Protein AF-A0A971V1H3-F1 (afdb_monomer_lite)

Radius of gyration: 16.82 Å; chains: 1; bounding box: 42×32×46 Å

Sequence (198 aa):
MAKRICFISTPSEYPIYKEIEVEFEYFNGFAVSQKQKSIRSMHESVNKMDKSLQILEVSTKSTNPTGVALSAFNLKFYEINTDMEYPLENIFQSSKVFERGGPYRDLLNVHPKDAKRDERLKSSGNLIHFNYKDTIWEREPKTMFYDWIYISSLYRNESLSKKILEFNAFTDIEFNQEKSINCQARSAAIFVSLSKLG

Secondary structure (DSSP, 8-state):
-EEEEEEEE-TTSSSSEEEEEEEE-----SSHHHHHHHHHHHHHHHHHH-TT--EEE-STT-SSHHHHHTSTTTPEEEETTTTEEEEHHHHHHHTEEETTB---GGGGGS-HHHHHH-THHHHS-SEEEEEETTEEE-SSSTTHHHHHHHHHHHHH-HHHHHHHTT-SEEE-TT--TTT-S--HHHHHHHHHHHHHH-

pLDDT: mean 96.13, std 3.12, range [78.12, 98.81]

Foldseek 3Di:
DDWFWKKFQQLPDPVRIDTDIFDFDQFDDPDLVSLVVRVVRRVVRVCVVPVVFPEFEQDCSTPDVLSNCLHQQNQWQADPVVRDTFRNLLLVLCQWDAQQDDNNNVSRPDRSVCSVVPCCSPVRHDTQFGADPNDTHGCPVVAVVVLVSSLNSLVPVVVSLVVLLVGGIYGYSPDDVVPDDYDSSNSSSVNNSVVVND

Structure (mmCIF, N/CA/C/O backbone):
data_AF-A0A971V1H3-F1
#
_entry.id   AF-A0A971V1H3-F1
#
loop_
_atom_site.group_PDB
_atom_site.id
_atom_site.type_symbol
_atom_site.label_atom_id
_atom_site.label_alt_id
_atom_site.label_comp_id
_atom_site.label_asym_id
_atom_site.label_entity_id
_atom_site.label_seq_id
_atom_site.pdbx_PDB_ins_code
_atom_site.Cartn_x
_atom_site.Cartn_y
_atom_site.Cartn_z
_atom_site.occupancy
_atom_site.B_iso_or_equiv
_atom_site.auth_seq_id
_atom_site.auth_comp_id
_atom_site.auth_asym_id
_atom_site.auth_atom_id
_atom_site.pdbx_PDB_model_num
ATOM 1 N N . MET A 1 1 ? 11.839 4.483 22.107 1.00 90.12 1 MET A N 1
ATOM 2 C CA . MET A 1 1 ? 10.600 4.972 21.467 1.00 90.12 1 MET A CA 1
ATOM 3 C C . MET A 1 1 ? 10.829 5.143 19.975 1.00 90.12 1 MET A C 1
ATOM 5 O O . MET A 1 1 ? 11.968 5.359 19.569 1.00 90.12 1 MET A O 1
ATOM 9 N N . ALA A 1 2 ? 9.783 5.012 19.167 1.00 94.69 2 ALA A N 1
ATOM 10 C CA . ALA A 1 2 ? 9.777 5.367 17.750 1.00 94.69 2 ALA A CA 1
ATOM 11 C C . ALA A 1 2 ? 8.550 6.229 17.439 1.00 94.69 2 ALA A C 1
ATOM 13 O O . ALA A 1 2 ? 7.556 6.169 18.159 1.00 94.69 2 ALA A O 1
ATOM 14 N N . LYS A 1 3 ? 8.629 6.995 16.349 1.00 96.44 3 LYS A N 1
ATOM 15 C CA . LYS A 1 3 ? 7.542 7.829 15.832 1.00 96.44 3 LYS A CA 1
ATOM 16 C C . LYS A 1 3 ? 7.092 7.320 14.472 1.00 96.44 3 LYS A C 1
ATOM 18 O O . LYS A 1 3 ? 7.935 7.096 13.596 1.00 96.44 3 LYS A O 1
ATOM 23 N N . ARG A 1 4 ? 5.792 7.106 14.294 1.00 96.44 4 ARG A N 1
ATOM 24 C CA . ARG A 1 4 ? 5.176 6.687 13.024 1.00 96.44 4 ARG A CA 1
ATOM 25 C C . ARG A 1 4 ? 3.856 7.396 12.810 1.00 96.44 4 ARG A C 1
ATOM 27 O O . ARG A 1 4 ? 3.232 7.833 13.767 1.00 96.44 4 ARG A O 1
ATOM 34 N N . ILE A 1 5 ? 3.438 7.474 11.555 1.00 97.88 5 ILE A N 1
ATOM 35 C CA . ILE A 1 5 ? 2.164 8.082 11.190 1.00 97.88 5 ILE A CA 1
ATOM 36 C C . ILE A 1 5 ? 1.049 7.036 11.258 1.00 97.88 5 ILE A C 1
ATOM 38 O O . ILE A 1 5 ? 1.178 5.946 10.697 1.00 97.88 5 ILE A O 1
ATOM 42 N N . CYS A 1 6 ? -0.043 7.379 11.934 1.00 98.38 6 CYS A N 1
ATOM 43 C CA . CYS A 1 6 ? -1.343 6.749 11.738 1.00 98.38 6 CYS A CA 1
ATOM 44 C C . CYS A 1 6 ? -2.180 7.658 10.826 1.00 98.38 6 CYS A C 1
ATOM 46 O O . CYS A 1 6 ? -2.213 8.876 11.007 1.00 98.38 6 CYS A O 1
ATOM 48 N N . PHE A 1 7 ? -2.812 7.067 9.816 1.00 98.44 7 PHE A N 1
ATOM 49 C CA . PHE A 1 7 ? -3.609 7.774 8.819 1.00 98.44 7 PHE A CA 1
ATOM 50 C C . PHE A 1 7 ? -5.089 7.593 9.141 1.00 98.44 7 PHE A C 1
ATOM 52 O O . PHE A 1 7 ? -5.571 6.463 9.189 1.00 98.44 7 PHE A O 1
ATOM 59 N N . ILE A 1 8 ? -5.815 8.686 9.353 1.00 98.50 8 ILE A N 1
ATOM 60 C CA . ILE A 1 8 ? -7.243 8.672 9.693 1.00 98.50 8 ILE A CA 1
ATOM 61 C C . ILE A 1 8 ? -8.050 9.101 8.471 1.00 98.50 8 ILE A C 1
ATOM 63 O O . ILE A 1 8 ? -7.765 10.139 7.879 1.00 98.50 8 ILE A O 1
ATOM 67 N N . SER A 1 9 ? -9.069 8.328 8.098 1.00 98.06 9 SER A N 1
ATOM 68 C CA . SER A 1 9 ? -10.000 8.695 7.024 1.00 98.06 9 SER A CA 1
ATOM 69 C C . SER A 1 9 ? -10.936 9.819 7.482 1.00 98.06 9 SER A C 1
ATOM 71 O O . SER A 1 9 ? -11.634 9.651 8.486 1.00 98.06 9 SER A O 1
ATOM 73 N N . THR A 1 10 ? -11.006 10.927 6.743 1.00 97.12 10 THR A N 1
ATOM 74 C CA . THR A 1 10 ? -11.871 12.082 7.040 1.00 97.12 10 THR A CA 1
ATOM 75 C C . THR A 1 10 ? -12.738 12.453 5.831 1.00 97.12 10 THR A C 1
ATOM 77 O O . THR A 1 10 ? -12.488 13.471 5.192 1.00 97.12 10 THR A O 1
ATOM 80 N N . PRO A 1 11 ? -13.768 11.650 5.489 1.00 94.94 11 PRO A N 1
ATOM 81 C CA . PRO A 1 11 ? -14.581 11.869 4.287 1.00 94.94 11 PRO A CA 1
ATOM 82 C C . PRO A 1 11 ? -15.255 13.245 4.242 1.00 94.94 11 PRO A C 1
ATOM 84 O O . PRO A 1 11 ? -15.418 13.798 3.167 1.00 94.94 11 PRO A O 1
ATOM 87 N N . SER A 1 12 ? -15.609 13.825 5.390 1.00 93.31 12 SER A N 1
ATOM 88 C CA . SER A 1 12 ? -16.316 15.111 5.461 1.00 93.31 12 SER A CA 1
ATOM 89 C C . SER A 1 12 ? -15.395 16.338 5.546 1.00 93.31 12 SER A C 1
ATOM 91 O O . SER A 1 12 ? -15.873 17.430 5.845 1.00 93.31 12 SER A O 1
ATOM 93 N N . GLU A 1 13 ? -14.084 16.180 5.342 1.00 93.19 13 GLU A N 1
ATOM 94 C CA . GLU A 1 13 ? -13.093 17.253 5.495 1.00 93.19 13 GLU A CA 1
ATOM 95 C C . GLU A 1 13 ? -12.125 17.315 4.303 1.00 93.19 13 GLU A C 1
ATOM 97 O O . GLU A 1 13 ? -11.958 16.345 3.567 1.00 93.19 13 GLU A O 1
ATOM 102 N N . TYR A 1 14 ? -11.452 18.458 4.129 1.00 90.25 14 TYR A N 1
ATOM 103 C CA . TYR A 1 14 ? -10.304 18.586 3.231 1.00 90.25 14 TYR A CA 1
ATOM 104 C C . TYR A 1 14 ? -9.040 18.918 4.043 1.00 90.25 14 TYR A C 1
ATOM 106 O O . TYR A 1 14 ? -9.050 19.914 4.771 1.00 90.25 14 TYR A O 1
ATOM 114 N N . PRO A 1 15 ? -7.942 18.151 3.908 1.00 93.75 15 PRO A N 1
ATOM 115 C CA . PRO A 1 15 ? -7.803 16.930 3.108 1.00 93.75 15 PRO A CA 1
ATOM 116 C C . PRO A 1 15 ? -8.695 15.776 3.601 1.00 93.75 15 PRO A C 1
ATOM 118 O O . PRO A 1 15 ? -9.047 15.699 4.776 1.00 93.75 15 PRO A O 1
ATOM 121 N N . ILE A 1 16 ? -9.027 14.851 2.690 1.00 96.56 16 ILE A N 1
ATOM 122 C CA . ILE A 1 16 ? -9.906 13.700 2.974 1.00 96.56 16 ILE A CA 1
ATOM 123 C C . ILE A 1 16 ? -9.242 12.622 3.848 1.00 96.56 16 ILE A C 1
ATOM 125 O O . ILE A 1 16 ? -9.796 11.548 4.055 1.00 96.56 16 ILE A O 1
ATOM 129 N N . TYR A 1 17 ? -8.041 12.867 4.356 1.00 97.62 17 TYR A N 1
ATOM 130 C CA . TYR A 1 17 ? -7.415 12.061 5.394 1.00 97.62 17 TYR A CA 1
ATOM 131 C C . TYR A 1 17 ? -6.542 12.959 6.275 1.00 97.62 17 TYR A C 1
ATOM 133 O O . TYR A 1 17 ? -6.095 14.023 5.844 1.00 97.62 17 TYR A O 1
ATOM 141 N N . LYS A 1 18 ? -6.257 12.509 7.497 1.00 97.19 18 LYS A N 1
ATOM 142 C CA . LYS A 1 18 ? -5.347 13.170 8.441 1.00 97.19 18 LYS A CA 1
ATOM 143 C C . LYS A 1 18 ? -4.166 12.274 8.774 1.00 97.19 18 LYS A C 1
ATOM 145 O O . LYS A 1 18 ? -4.306 11.056 8.855 1.00 97.19 18 LYS A O 1
ATOM 150 N N . GLU A 1 19 ? -3.019 12.893 9.011 1.00 97.19 19 GLU A N 1
ATOM 151 C CA . GLU A 1 19 ? -1.814 12.236 9.509 1.00 97.19 19 GLU A CA 1
ATOM 152 C C . GLU A 1 19 ? -1.635 12.594 10.981 1.00 97.19 19 GLU A C 1
ATOM 154 O O . GLU A 1 19 ? -1.555 13.773 11.327 1.00 97.19 19 GLU A O 1
ATOM 159 N N . ILE A 1 20 ? -1.580 11.587 11.850 1.00 96.75 20 ILE A N 1
ATOM 160 C CA . ILE A 1 20 ? -1.244 11.779 13.262 1.00 96.75 20 ILE A CA 1
ATOM 161 C C . ILE A 1 20 ? 0.091 11.098 13.556 1.00 96.75 20 ILE A C 1
ATOM 163 O O . ILE A 1 20 ? 0.281 9.915 13.268 1.00 96.75 20 ILE A O 1
ATOM 167 N N . GLU A 1 21 ? 1.044 11.845 14.112 1.00 97.19 21 GLU A N 1
ATOM 168 C CA . GLU A 1 21 ? 2.289 11.259 14.600 1.00 97.19 21 GLU A CA 1
ATOM 169 C C . GLU A 1 21 ? 2.031 10.554 15.935 1.00 97.19 21 GLU A C 1
ATOM 171 O O . GLU A 1 21 ? 1.504 11.133 16.883 1.00 97.19 21 GLU A O 1
ATOM 176 N N . VAL A 1 22 ? 2.426 9.288 16.004 1.00 97.38 22 VAL A N 1
ATOM 177 C CA . VAL A 1 22 ? 2.241 8.418 17.159 1.00 97.38 22 VAL A CA 1
ATOM 178 C C . VAL A 1 22 ? 3.608 8.018 17.679 1.00 97.38 22 VAL A C 1
ATOM 180 O O . VAL A 1 22 ? 4.400 7.395 16.964 1.00 97.38 22 VAL A O 1
ATOM 183 N N . GLU A 1 23 ? 3.872 8.343 18.940 1.00 97.81 23 GLU A N 1
ATOM 184 C CA . GLU A 1 23 ? 5.030 7.838 19.664 1.00 97.81 23 GLU A CA 1
ATOM 185 C C . GLU A 1 23 ? 4.671 6.544 20.411 1.00 97.81 23 GLU A C 1
ATOM 187 O O . GLU A 1 23 ? 3.642 6.449 21.086 1.00 97.81 23 GLU A O 1
ATOM 192 N N . PHE A 1 24 ? 5.507 5.518 20.274 1.00 97.94 24 PHE A N 1
ATOM 193 C CA . PHE A 1 24 ? 5.266 4.204 20.870 1.00 97.94 24 PHE A CA 1
ATOM 194 C C . PHE A 1 24 ? 6.571 3.451 21.147 1.00 97.94 24 PHE A C 1
ATOM 196 O O . PHE A 1 24 ? 7.653 3.799 20.653 1.00 97.94 24 PHE A O 1
ATOM 203 N N . GLU A 1 25 ? 6.484 2.398 21.957 1.00 97.94 25 GLU A N 1
ATOM 204 C CA . GLU A 1 25 ? 7.605 1.490 22.182 1.00 97.94 25 GLU A CA 1
ATOM 205 C C . GLU A 1 25 ? 7.789 0.581 20.962 1.00 97.9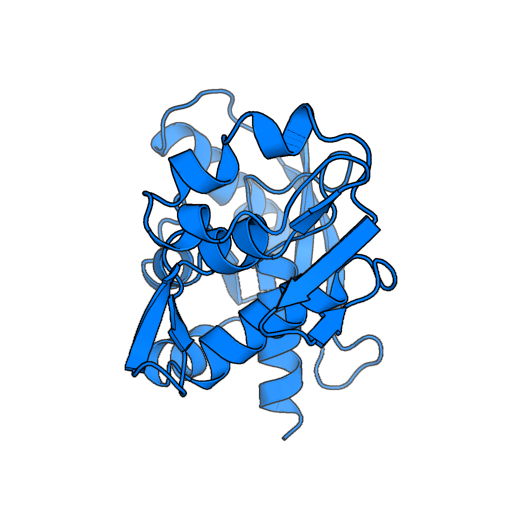4 25 GLU A C 1
ATOM 207 O O . GLU A 1 25 ? 6.889 -0.175 20.593 1.00 97.94 25 GLU A O 1
ATOM 212 N N . TYR A 1 26 ? 8.966 0.651 20.341 1.00 96.19 26 TYR A N 1
ATOM 213 C CA . TYR A 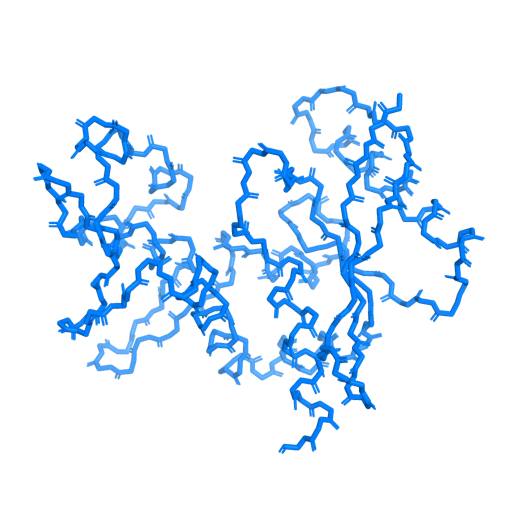1 26 ? 9.317 -0.169 19.188 1.00 96.19 26 TYR A CA 1
ATOM 214 C C . TYR A 1 26 ? 10.233 -1.315 19.614 1.00 96.19 26 TYR A C 1
ATOM 216 O O . TYR A 1 26 ? 11.300 -1.089 20.187 1.00 96.19 26 TYR A O 1
ATOM 224 N N . PHE A 1 27 ? 9.836 -2.540 19.283 1.00 96.06 27 PHE A N 1
ATOM 225 C CA . PHE A 1 27 ? 10.567 -3.753 19.623 1.00 96.06 27 PHE A CA 1
ATOM 226 C C . PHE A 1 27 ? 11.446 -4.177 18.446 1.00 96.06 27 PHE A C 1
ATOM 228 O O . PHE A 1 27 ? 10.962 -4.527 17.366 1.00 96.06 27 PHE A O 1
ATOM 235 N N . ASN A 1 28 ? 12.761 -4.150 18.658 1.00 91.62 28 ASN A N 1
ATOM 236 C CA . ASN A 1 28 ? 13.730 -4.518 17.632 1.00 91.62 28 ASN A CA 1
ATOM 237 C C . ASN A 1 28 ? 13.708 -6.026 17.342 1.00 91.62 28 ASN A C 1
ATOM 239 O O . ASN A 1 28 ? 13.580 -6.857 18.239 1.00 91.62 28 ASN A O 1
ATOM 243 N N . GLY A 1 29 ? 13.889 -6.380 16.070 1.00 91.19 29 GLY A N 1
ATOM 244 C CA . GLY A 1 29 ? 13.994 -7.765 15.620 1.00 91.19 29 GLY A CA 1
ATOM 245 C C . GLY A 1 29 ? 13.306 -8.009 14.279 1.00 91.19 29 GLY A C 1
ATOM 246 O O . GLY A 1 29 ? 12.370 -7.309 13.894 1.00 91.19 29 GLY A O 1
ATOM 247 N N . PHE A 1 30 ? 13.783 -9.024 13.559 1.00 89.88 30 PHE A N 1
ATOM 248 C CA . PHE A 1 30 ? 13.242 -9.407 12.249 1.00 89.88 30 PHE A CA 1
ATOM 249 C C . PHE A 1 30 ? 12.043 -10.359 12.339 1.00 89.88 30 PHE A C 1
ATOM 251 O O . PHE A 1 30 ? 11.314 -10.528 11.361 1.00 89.88 30 PHE A O 1
ATOM 258 N N . ALA A 1 31 ? 11.833 -10.989 13.497 1.00 95.19 31 ALA A N 1
ATOM 259 C CA . ALA A 1 31 ? 10.738 -11.926 13.699 1.00 95.19 31 ALA A CA 1
ATOM 260 C C . ALA A 1 31 ? 9.376 -11.224 13.590 1.00 95.19 31 ALA A C 1
ATOM 262 O O . ALA A 1 31 ? 9.183 -10.127 14.118 1.00 95.19 31 ALA A O 1
ATOM 263 N N . VAL A 1 32 ? 8.404 -11.894 12.962 1.00 95.25 32 VAL A N 1
ATOM 264 C CA . VAL A 1 32 ? 7.029 -11.379 12.822 1.00 95.25 32 VAL A CA 1
ATOM 265 C C . VAL A 1 32 ? 6.423 -11.052 14.187 1.00 95.25 32 VAL A C 1
ATOM 267 O O . VAL A 1 32 ? 5.818 -9.998 14.342 1.00 95.25 32 VAL A O 1
ATOM 270 N N . SER A 1 33 ? 6.674 -11.887 15.197 1.00 96.56 33 SER A N 1
ATOM 271 C CA . SER A 1 33 ? 6.208 -11.666 16.568 1.00 96.56 33 SER A CA 1
ATOM 272 C C . SER A 1 33 ? 6.746 -10.372 17.195 1.00 96.56 33 SER A C 1
ATOM 274 O O . SER A 1 33 ? 6.024 -9.714 17.938 1.00 96.56 33 SER A O 1
ATOM 276 N N . GLN A 1 34 ? 7.978 -9.956 16.877 1.00 96.56 34 GLN A N 1
ATOM 277 C CA . GLN A 1 34 ? 8.539 -8.682 17.356 1.00 96.56 34 GLN A CA 1
ATOM 278 C C . GLN A 1 34 ? 7.878 -7.485 16.665 1.00 96.56 34 GLN A C 1
ATOM 280 O O . GLN A 1 34 ? 7.527 -6.495 17.311 1.00 96.56 34 GLN A O 1
ATOM 285 N N . LYS A 1 35 ? 7.611 -7.601 15.359 1.00 97.12 35 LYS A N 1
ATOM 286 C CA . LYS A 1 35 ? 6.844 -6.590 14.619 1.00 97.12 35 LYS A CA 1
ATOM 287 C C . LYS A 1 35 ? 5.416 -6.472 15.146 1.00 97.12 35 LYS A C 1
ATOM 289 O O . LYS A 1 35 ? 4.951 -5.364 15.367 1.00 97.12 35 LYS A O 1
ATOM 294 N N . GLN A 1 36 ? 4.768 -7.590 15.461 1.00 98.25 36 GLN A N 1
ATOM 295 C CA . GLN A 1 36 ? 3.431 -7.615 16.060 1.00 98.25 36 GLN A CA 1
ATOM 296 C C . GLN A 1 36 ? 3.379 -6.988 17.459 1.00 98.25 36 GLN A C 1
ATOM 298 O O . GLN A 1 36 ? 2.401 -6.316 17.777 1.00 98.25 36 GLN A O 1
ATOM 303 N N . LYS A 1 37 ? 4.431 -7.130 18.282 1.00 98.12 37 LYS A N 1
ATOM 304 C CA . LYS A 1 37 ? 4.543 -6.376 19.546 1.00 98.12 37 LYS A CA 1
ATOM 305 C C . LYS A 1 37 ? 4.597 -4.867 19.302 1.00 98.12 37 LYS A C 1
ATOM 307 O O . LYS A 1 37 ? 3.916 -4.115 19.989 1.00 98.12 37 LYS A O 1
ATOM 312 N N . SER A 1 38 ? 5.357 -4.441 18.294 1.00 98.31 38 SER A N 1
ATOM 313 C CA . SER A 1 38 ? 5.461 -3.026 17.912 1.00 98.31 38 SER A CA 1
ATOM 314 C C . SER A 1 38 ? 4.135 -2.477 17.375 1.00 98.31 38 SER A C 1
ATOM 316 O O . SER A 1 38 ? 3.739 -1.384 17.761 1.00 98.31 38 SER A O 1
ATOM 318 N N . ILE A 1 39 ? 3.417 -3.255 16.557 1.00 98.50 39 ILE A N 1
ATOM 319 C CA . ILE A 1 39 ? 2.065 -2.917 16.078 1.00 98.50 39 ILE A CA 1
ATOM 320 C C . ILE A 1 39 ? 1.115 -2.725 17.261 1.00 98.50 39 ILE A C 1
ATOM 322 O O . ILE A 1 39 ? 0.449 -1.700 17.346 1.00 98.50 39 ILE A O 1
ATOM 326 N N . ARG A 1 40 ? 1.090 -3.678 18.203 1.00 98.56 40 ARG A N 1
ATOM 327 C CA . ARG A 1 40 ? 0.234 -3.590 19.394 1.00 98.56 40 ARG A CA 1
ATOM 328 C C . ARG A 1 40 ? 0.530 -2.330 20.208 1.00 98.56 40 ARG A C 1
ATOM 330 O O . ARG A 1 40 ? -0.392 -1.592 20.522 1.00 98.56 40 ARG A O 1
ATOM 337 N N . SER A 1 41 ? 1.804 -2.072 20.489 1.00 98.50 41 SER A N 1
ATOM 338 C CA . SER A 1 41 ? 2.258 -0.870 21.196 1.00 98.50 41 SER A CA 1
ATOM 339 C C . SER A 1 41 ? 1.820 0.419 20.484 1.00 98.50 41 SER A C 1
ATOM 341 O O . SER A 1 41 ? 1.287 1.329 21.117 1.00 98.50 41 SER A O 1
ATOM 343 N N . MET A 1 42 ? 1.944 0.476 19.152 1.00 98.38 42 MET A N 1
ATOM 344 C CA . MET A 1 42 ? 1.468 1.612 18.357 1.00 98.38 42 MET A CA 1
ATOM 345 C C . MET A 1 42 ? -0.056 1.775 18.431 1.00 98.38 42 MET A C 1
ATOM 347 O O . MET A 1 42 ? -0.541 2.884 18.648 1.00 98.38 42 MET A O 1
ATOM 351 N N . HIS A 1 43 ? -0.821 0.690 18.284 1.00 98.50 43 HIS A N 1
ATOM 352 C CA . HIS A 1 43 ? -2.288 0.714 18.358 1.00 98.50 43 HIS A CA 1
ATOM 353 C C . HIS A 1 43 ? -2.785 1.124 19.745 1.00 98.50 43 HIS A C 1
ATOM 355 O O . HIS A 1 43 ? -3.744 1.881 19.852 1.00 98.50 43 HIS A O 1
ATOM 361 N N . GLU A 1 44 ? -2.114 0.691 20.813 1.00 98.44 44 GLU A N 1
ATOM 362 C CA . GLU A 1 44 ? -2.392 1.145 22.178 1.00 98.44 44 GLU A CA 1
ATOM 363 C C . GLU A 1 44 ? -2.138 2.650 22.343 1.00 98.44 44 GLU A C 1
ATOM 365 O O . GLU A 1 44 ? -2.949 3.330 22.971 1.00 98.44 44 GLU A O 1
ATOM 370 N N . SER A 1 45 ? -1.059 3.193 21.766 1.00 98.25 45 SER A N 1
ATOM 371 C CA . SER A 1 45 ? -0.808 4.642 21.760 1.00 98.25 45 SER A CA 1
ATOM 372 C C . SER A 1 45 ? -1.887 5.417 20.997 1.00 98.25 45 SER A C 1
ATOM 374 O O . SER A 1 45 ? -2.374 6.421 21.512 1.00 98.25 45 SER A O 1
ATOM 376 N N . VAL A 1 46 ? -2.317 4.943 19.821 1.00 98.06 46 VAL A N 1
ATOM 377 C CA . VAL A 1 46 ? -3.417 5.572 19.060 1.00 98.06 46 VAL A CA 1
ATOM 378 C C . VAL A 1 46 ? -4.721 5.539 19.859 1.00 98.06 46 VAL A C 1
ATOM 380 O O . VAL A 1 46 ? -5.361 6.571 20.026 1.00 98.06 46 VAL A O 1
ATOM 383 N N . ASN A 1 47 ? -5.078 4.391 20.440 1.00 97.56 47 ASN A N 1
ATOM 384 C CA . ASN A 1 47 ? -6.294 4.249 21.248 1.00 97.56 47 ASN A CA 1
ATOM 385 C C . ASN A 1 47 ? -6.289 5.123 22.512 1.00 97.56 47 ASN A C 1
ATOM 387 O O . ASN A 1 47 ? -7.350 5.484 23.018 1.00 97.56 47 ASN A O 1
ATOM 391 N N . LYS A 1 48 ? -5.114 5.464 23.059 1.00 97.50 48 LYS A N 1
ATOM 392 C CA . LYS A 1 48 ? -5.003 6.430 24.166 1.00 97.50 48 LYS A CA 1
ATOM 393 C C . LYS A 1 48 ? -5.310 7.860 23.717 1.00 97.50 48 LYS A C 1
ATOM 395 O O . LYS A 1 48 ? -5.813 8.626 24.533 1.00 97.50 48 LYS A O 1
ATOM 400 N N . MET A 1 49 ? -5.004 8.207 22.465 1.00 95.88 49 MET A N 1
ATOM 401 C CA . MET A 1 49 ? -5.318 9.515 21.880 1.00 95.88 49 MET A CA 1
ATOM 402 C C . MET A 1 49 ? -6.803 9.620 21.527 1.00 95.88 49 MET A C 1
ATOM 404 O O . MET A 1 49 ? -7.440 10.614 21.862 1.00 95.88 49 MET A O 1
ATOM 408 N N . ASP A 1 50 ? -7.358 8.583 20.896 1.00 96.31 50 ASP A N 1
ATOM 409 C CA . ASP A 1 50 ? -8.769 8.516 20.526 1.00 96.31 50 ASP A CA 1
ATOM 410 C C . ASP A 1 50 ? -9.261 7.060 20.509 1.00 96.31 50 ASP A C 1
ATOM 412 O O . ASP A 1 50 ? -8.873 6.253 19.665 1.00 96.31 50 ASP A O 1
ATOM 416 N N . LYS A 1 51 ? -10.149 6.728 21.453 1.00 96.19 51 LYS A N 1
ATOM 417 C CA . LYS A 1 51 ? -10.730 5.383 21.609 1.00 96.19 51 LYS A CA 1
ATOM 418 C C . LYS A 1 51 ? -11.813 5.059 20.579 1.00 96.19 51 LYS A C 1
ATOM 420 O O . LYS A 1 51 ? -12.253 3.914 20.518 1.00 96.19 51 LYS A O 1
ATOM 425 N N . SER A 1 52 ? -12.295 6.050 19.830 1.00 96.31 52 SER A N 1
ATOM 426 C CA . SER A 1 52 ? -13.320 5.846 18.803 1.00 96.31 52 SER A CA 1
ATOM 427 C C . SER A 1 52 ? -12.744 5.255 17.513 1.00 96.31 52 SER A C 1
ATOM 429 O O . SER A 1 52 ? -13.486 4.690 16.704 1.00 96.31 52 SER A O 1
ATOM 431 N N . LEU A 1 53 ? -11.422 5.337 17.333 1.00 97.94 53 LEU A N 1
ATOM 432 C CA . LEU A 1 53 ? -10.742 4.861 16.137 1.00 97.94 53 LEU A CA 1
ATOM 433 C C . LEU A 1 53 ? -10.769 3.332 16.041 1.00 97.94 53 LEU A C 1
ATOM 435 O O . LEU A 1 53 ? -10.338 2.610 16.937 1.00 97.94 53 LEU A O 1
ATOM 439 N N . GLN A 1 54 ? -11.241 2.840 14.900 1.00 98.38 54 GLN A N 1
ATOM 440 C CA . GLN A 1 54 ? -11.143 1.447 14.489 1.00 98.38 54 GLN A CA 1
ATOM 441 C C . GLN A 1 54 ? -9.877 1.300 13.648 1.00 98.38 54 GLN A C 1
ATOM 443 O O . GLN A 1 54 ? -9.854 1.639 12.460 1.00 98.38 54 GLN A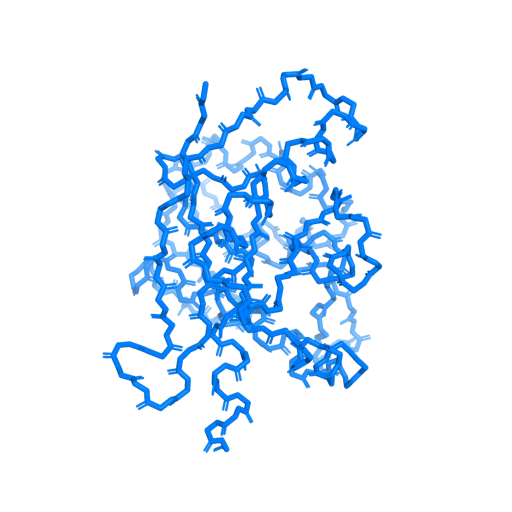 O 1
ATOM 448 N N . ILE A 1 55 ? -8.804 0.854 14.303 1.00 98.62 55 ILE A N 1
ATOM 449 C CA . ILE A 1 55 ? -7.453 0.839 13.739 1.00 98.62 55 ILE A CA 1
ATOM 450 C C . ILE A 1 55 ? -7.193 -0.473 13.000 1.00 98.62 55 ILE A C 1
ATOM 452 O O . ILE A 1 55 ? -7.422 -1.561 13.533 1.00 98.62 55 ILE A O 1
ATOM 456 N N . LEU A 1 56 ? -6.624 -0.373 11.802 1.00 98.81 56 LEU A N 1
ATOM 457 C CA . LEU A 1 56 ? -6.135 -1.506 11.032 1.00 98.81 56 LEU A CA 1
ATOM 458 C C . LEU A 1 56 ? -4.658 -1.337 10.683 1.00 98.81 56 LEU A C 1
ATOM 460 O O . LEU A 1 56 ? -4.261 -0.403 9.990 1.00 98.81 56 LEU A O 1
ATOM 464 N N . GLU A 1 57 ? -3.843 -2.304 11.101 1.00 98.75 57 GLU A N 1
ATOM 465 C CA . GLU A 1 57 ? -2.494 -2.451 10.561 1.00 98.75 57 GLU A CA 1
ATOM 466 C C . GLU A 1 57 ? -2.588 -3.042 9.158 1.00 98.75 57 GLU A C 1
ATOM 468 O O . GLU A 1 57 ? -2.975 -4.202 8.989 1.00 98.75 57 GLU A O 1
ATOM 473 N N . VAL A 1 58 ? -2.202 -2.256 8.163 1.00 98.56 58 VAL A N 1
ATOM 474 C CA . VAL A 1 58 ? -2.081 -2.672 6.774 1.00 98.56 58 VAL A CA 1
ATOM 475 C C . VAL A 1 58 ? -0.621 -3.053 6.578 1.00 98.56 58 VAL A C 1
ATOM 477 O O . VAL A 1 58 ? 0.222 -2.195 6.343 1.00 98.56 58 VAL A O 1
ATOM 480 N N . SER A 1 59 ? -0.295 -4.339 6.696 1.00 97.75 59 SER A N 1
ATOM 481 C CA . SER A 1 59 ? 1.025 -4.895 6.364 1.00 97.75 59 SER A CA 1
ATOM 482 C C . SER A 1 59 ? 0.999 -6.421 6.419 1.00 97.75 59 SER A C 1
ATOM 484 O O . SER A 1 59 ? 0.132 -7.036 7.040 1.00 97.75 59 SER A O 1
ATOM 486 N N . THR A 1 60 ? 2.027 -7.063 5.853 1.00 97.06 60 THR A N 1
ATOM 487 C CA . THR A 1 60 ? 2.230 -8.522 5.991 1.00 97.06 60 THR A CA 1
ATOM 488 C C . THR A 1 60 ? 2.478 -8.979 7.438 1.00 97.06 60 THR A C 1
ATOM 490 O O . THR A 1 60 ? 2.647 -10.174 7.677 1.00 97.06 60 THR A O 1
ATOM 493 N N . LYS A 1 61 ? 2.581 -8.048 8.398 1.00 97.81 61 LYS A N 1
ATOM 494 C CA . LYS A 1 61 ? 2.819 -8.314 9.826 1.00 97.81 61 LYS A CA 1
ATOM 495 C C . LYS A 1 61 ? 1.569 -8.136 10.678 1.00 97.81 61 LYS A C 1
ATOM 497 O O . LYS A 1 61 ? 1.620 -8.452 11.865 1.00 97.81 61 LYS A O 1
ATOM 502 N N . SER A 1 62 ? 0.469 -7.680 10.084 1.00 98.25 62 SER A N 1
ATOM 503 C CA . SER A 1 62 ? -0.812 -7.534 10.765 1.00 98.25 62 SER A CA 1
ATOM 504 C C . SER A 1 62 ? -1.268 -8.850 11.400 1.00 98.25 62 SER A C 1
ATOM 506 O O . SER A 1 62 ? -1.038 -9.935 10.865 1.00 98.25 62 SER A O 1
ATOM 508 N N . THR A 1 63 ? -1.920 -8.757 12.557 1.00 97.88 63 THR A N 1
ATOM 509 C CA . THR A 1 63 ? -2.651 -9.879 13.164 1.00 97.88 63 THR A CA 1
ATOM 510 C C . THR A 1 63 ? -4.065 -10.010 12.599 1.00 97.88 63 THR A C 1
ATOM 512 O O . THR A 1 63 ? -4.701 -11.040 12.798 1.00 97.88 63 THR A O 1
ATOM 515 N N . ASN A 1 64 ? -4.558 -8.988 11.889 1.00 98.38 64 ASN A N 1
ATOM 516 C CA . ASN A 1 64 ? -5.847 -9.017 11.213 1.00 98.38 64 ASN A CA 1
ATOM 517 C C . ASN A 1 64 ? -5.663 -9.527 9.766 1.00 98.38 64 ASN A C 1
ATOM 519 O O . ASN A 1 64 ? -4.917 -8.904 9.002 1.00 98.38 64 ASN A O 1
ATOM 523 N N . PRO A 1 65 ? -6.349 -10.611 9.346 1.00 98.25 65 PRO A N 1
ATOM 524 C CA . PRO A 1 65 ? -6.258 -11.133 7.980 1.00 98.25 65 PRO A CA 1
ATOM 525 C C . PRO A 1 65 ? -6.585 -10.102 6.893 1.00 98.25 65 PRO A C 1
ATOM 527 O O . PRO A 1 65 ? -5.948 -10.112 5.841 1.00 98.25 65 PRO A O 1
ATOM 530 N N . THR A 1 66 ? -7.519 -9.180 7.152 1.00 98.44 66 THR A N 1
ATOM 531 C CA . THR A 1 66 ? -7.832 -8.061 6.249 1.00 98.44 66 THR A CA 1
ATOM 532 C C . THR A 1 66 ? -6.598 -7.183 6.049 1.00 98.44 66 THR A C 1
ATOM 534 O O . THR A 1 66 ? -6.214 -6.905 4.919 1.00 98.44 66 THR A O 1
ATOM 537 N N . GLY A 1 67 ? -5.899 -6.829 7.128 1.00 98.50 67 GLY A N 1
ATOM 538 C CA . GLY A 1 67 ? -4.670 -6.035 7.072 1.00 98.50 67 GLY A CA 1
ATOM 539 C C . GLY A 1 67 ? -3.528 -6.717 6.310 1.00 98.50 67 GLY A C 1
ATOM 540 O O . GLY A 1 67 ? -2.788 -6.063 5.575 1.00 98.50 67 GLY A O 1
ATOM 541 N N . VAL A 1 68 ? -3.418 -8.045 6.429 1.00 98.50 68 VAL A N 1
ATOM 542 C CA . VAL A 1 68 ? -2.463 -8.851 5.651 1.00 98.50 68 VAL A CA 1
ATOM 543 C C . VAL A 1 68 ? -2.823 -8.845 4.166 1.00 98.50 68 VAL A C 1
ATOM 545 O O . VAL A 1 68 ? -1.945 -8.621 3.328 1.00 98.50 68 VAL A O 1
ATOM 548 N N . ALA A 1 69 ? -4.093 -9.072 3.827 1.00 98.31 69 ALA A N 1
ATOM 549 C CA . ALA A 1 69 ? -4.573 -9.112 2.446 1.00 98.31 69 ALA A CA 1
ATOM 550 C C . ALA A 1 69 ? -4.438 -7.759 1.731 1.00 98.31 69 ALA A C 1
ATOM 552 O O . ALA A 1 69 ? -4.125 -7.723 0.546 1.00 98.31 69 ALA A O 1
ATOM 553 N N . LEU A 1 70 ? -4.599 -6.656 2.465 1.00 98.31 70 LEU A N 1
ATOM 554 C CA . LEU A 1 70 ? -4.450 -5.292 1.953 1.00 98.31 70 LEU A CA 1
ATOM 555 C C . LEU A 1 70 ? -2.988 -4.865 1.738 1.00 98.31 70 LEU A C 1
ATOM 557 O O . LEU A 1 70 ? -2.731 -3.826 1.140 1.00 98.31 70 LEU A O 1
ATOM 561 N N . SER A 1 71 ? -2.005 -5.635 2.213 1.00 97.88 71 SER A N 1
ATOM 562 C CA . SER A 1 71 ? -0.601 -5.268 2.013 1.00 97.88 71 SER A CA 1
ATOM 563 C C . SER A 1 71 ? -0.194 -5.288 0.540 1.00 97.88 71 SER A C 1
ATOM 565 O O . SER A 1 71 ? -0.660 -6.137 -0.216 1.00 97.88 71 SER A O 1
ATOM 567 N N . ALA A 1 72 ? 0.743 -4.424 0.135 1.00 96.19 72 ALA A N 1
ATOM 568 C CA . ALA A 1 72 ? 1.187 -4.321 -1.266 1.00 96.19 72 ALA A CA 1
ATOM 569 C C . ALA A 1 72 ? 1.724 -5.643 -1.858 1.00 96.19 72 ALA A C 1
ATOM 571 O O . ALA A 1 72 ? 1.733 -5.842 -3.071 1.00 96.19 72 ALA A O 1
ATOM 572 N N . PHE A 1 73 ? 2.163 -6.558 -0.991 1.00 96.38 73 PHE A N 1
ATOM 573 C CA . PHE A 1 73 ? 2.656 -7.885 -1.354 1.00 96.38 73 PHE A CA 1
ATOM 574 C C . PHE A 1 73 ? 1.532 -8.875 -1.690 1.00 96.38 73 PHE A C 1
ATOM 576 O O . PHE A 1 73 ? 1.781 -9.843 -2.405 1.00 96.38 73 PHE A O 1
ATOM 583 N N . ASN A 1 74 ? 0.325 -8.648 -1.165 1.00 97.44 74 ASN A N 1
ATOM 584 C CA . ASN A 1 74 ? -0.807 -9.568 -1.265 1.00 97.44 74 ASN A CA 1
ATOM 585 C C . ASN A 1 74 ? -1.963 -8.995 -2.090 1.00 97.44 74 ASN A C 1
ATOM 587 O O . ASN A 1 74 ? -2.601 -9.752 -2.821 1.00 97.44 74 ASN A O 1
ATOM 591 N N . LEU A 1 75 ? -2.215 -7.686 -2.003 1.00 97.81 75 LEU A N 1
ATOM 592 C CA . LEU A 1 75 ? -3.269 -7.019 -2.754 1.00 97.81 75 LEU A CA 1
ATOM 593 C C . LEU A 1 75 ? -2.996 -7.156 -4.255 1.00 97.81 75 LEU A C 1
ATOM 595 O O . LEU A 1 75 ? -1.910 -6.818 -4.734 1.00 97.81 75 LEU A O 1
ATOM 599 N N . LYS A 1 76 ? -3.982 -7.683 -4.981 1.00 96.50 76 LYS A N 1
ATOM 600 C CA . LYS A 1 76 ? -3.893 -7.948 -6.415 1.00 96.50 76 LYS A CA 1
ATOM 601 C C . LYS A 1 76 ? -4.456 -6.784 -7.214 1.00 96.50 76 LYS A C 1
ATOM 603 O O . LYS A 1 76 ? -5.571 -6.335 -6.968 1.00 96.50 76 LYS A O 1
ATOM 608 N N . PHE A 1 77 ? -3.680 -6.341 -8.189 1.00 95.25 77 PHE A N 1
ATOM 609 C CA . PHE A 1 77 ? -4.118 -5.466 -9.257 1.00 95.25 77 PHE A CA 1
ATOM 610 C C . PHE A 1 77 ? -4.549 -6.345 -10.434 1.00 95.25 77 PHE A C 1
ATOM 612 O O . PHE A 1 77 ? -3.738 -7.115 -10.957 1.00 95.25 77 PHE A O 1
ATOM 619 N N . TYR A 1 78 ? -5.811 -6.230 -10.846 1.00 92.81 78 TYR A N 1
ATOM 620 C CA . TYR A 1 78 ? -6.316 -6.943 -12.014 1.00 92.81 78 TYR A CA 1
ATOM 621 C C . TYR A 1 78 ? -6.093 -6.123 -13.283 1.00 92.81 78 TYR A C 1
ATOM 623 O O . TYR A 1 78 ? -6.563 -4.987 -13.420 1.00 92.81 78 TYR A O 1
ATOM 631 N N . GLU A 1 79 ? -5.445 -6.759 -14.246 1.00 88.50 79 GLU A N 1
ATOM 632 C CA . GLU A 1 79 ? -5.171 -6.267 -15.580 1.00 88.50 79 GLU A CA 1
ATOM 633 C C . GLU A 1 79 ? -6.286 -6.668 -16.557 1.00 88.50 79 GLU A C 1
ATOM 635 O O . GLU A 1 79 ? -6.393 -7.827 -16.948 1.00 88.50 79 GLU A O 1
ATOM 640 N N . ILE A 1 80 ? -7.110 -5.702 -16.978 1.00 84.00 80 ILE A N 1
ATOM 641 C CA . ILE A 1 80 ? -8.291 -5.969 -17.813 1.00 84.00 80 ILE A CA 1
ATOM 642 C C . ILE A 1 80 ? -7.979 -6.448 -19.227 1.00 84.00 80 ILE A C 1
ATOM 644 O O . ILE A 1 80 ? -8.734 -7.247 -19.768 1.00 84.00 80 ILE A O 1
ATOM 648 N N . ASN A 1 81 ? -6.872 -6.002 -19.819 1.00 83.81 81 ASN A N 1
ATOM 649 C CA . ASN A 1 81 ? -6.577 -6.331 -21.214 1.00 83.81 81 ASN A CA 1
ATOM 650 C C . ASN A 1 81 ? -6.018 -7.746 -21.371 1.00 83.81 81 ASN A C 1
ATOM 652 O O . ASN A 1 81 ? -6.104 -8.317 -22.453 1.00 83.81 81 ASN A O 1
ATOM 656 N N . THR A 1 82 ? -5.415 -8.292 -20.314 1.00 85.62 82 THR A N 1
ATOM 657 C CA . THR A 1 82 ? -4.787 -9.617 -20.346 1.00 85.62 82 THR A CA 1
ATOM 658 C C . THR A 1 82 ? -5.476 -10.628 -19.439 1.00 85.62 82 THR A C 1
ATOM 660 O O . THR A 1 82 ? -5.032 -11.767 -19.418 1.00 85.62 82 THR A O 1
ATOM 663 N N . ASP A 1 83 ? -6.500 -10.224 -18.678 1.00 89.19 83 ASP A N 1
ATOM 664 C CA . ASP A 1 83 ? -7.181 -11.062 -17.677 1.00 89.19 83 ASP A CA 1
ATOM 665 C C . ASP A 1 83 ? -6.199 -11.681 -16.661 1.00 89.19 83 ASP A C 1
ATOM 667 O O . ASP A 1 83 ? -6.254 -12.860 -16.322 1.00 89.19 83 ASP A O 1
ATOM 671 N N . MET A 1 84 ? -5.226 -10.877 -16.213 1.00 91.81 84 MET A N 1
ATOM 672 C CA . MET A 1 84 ? -4.163 -11.317 -15.301 1.00 91.81 84 MET A CA 1
ATOM 673 C C . MET A 1 84 ? -4.204 -10.545 -13.990 1.00 91.81 84 MET A C 1
ATOM 675 O O . MET A 1 84 ? -4.563 -9.371 -13.949 1.00 91.81 84 MET A O 1
ATOM 679 N N . GLU A 1 85 ? -3.739 -11.176 -12.916 1.00 94.62 85 GLU A N 1
ATOM 680 C CA . GLU A 1 85 ? -3.577 -10.526 -11.621 1.00 94.62 85 GLU A CA 1
ATOM 681 C C . GLU A 1 85 ? -2.116 -10.473 -11.197 1.00 94.62 85 GLU A C 1
ATOM 683 O O . GLU A 1 85 ? -1.422 -11.490 -11.120 1.00 94.62 85 GLU A O 1
ATOM 688 N N . TYR A 1 86 ? -1.675 -9.281 -10.813 1.00 96.31 86 TYR A N 1
ATOM 689 C CA . TYR A 1 86 ? -0.328 -9.057 -10.309 1.00 96.31 86 TYR A CA 1
ATOM 690 C C . TYR A 1 86 ? -0.384 -8.489 -8.894 1.00 96.31 86 TYR A C 1
ATOM 692 O O . TYR A 1 86 ? -1.263 -7.686 -8.586 1.00 96.31 86 TYR A O 1
ATOM 700 N N . PRO A 1 87 ? 0.542 -8.867 -7.999 1.00 97.25 87 PRO A N 1
ATOM 701 C CA . PRO A 1 87 ? 0.716 -8.150 -6.743 1.00 97.25 87 PRO A CA 1
ATOM 702 C C . PRO A 1 87 ? 0.956 -6.660 -7.005 1.00 97.25 87 PRO A C 1
ATOM 704 O O . PRO A 1 87 ? 1.708 -6.298 -7.915 1.00 97.25 87 PRO A O 1
ATOM 707 N N . LEU A 1 88 ? 0.358 -5.795 -6.190 1.00 97.50 88 LEU A N 1
ATOM 708 C CA . LEU A 1 88 ? 0.500 -4.347 -6.324 1.00 97.50 88 LEU A CA 1
ATOM 709 C C . LEU A 1 88 ? 1.967 -3.904 -6.313 1.00 97.50 88 LEU A C 1
ATOM 711 O O . LEU A 1 88 ? 2.364 -3.053 -7.106 1.00 97.50 88 LEU A O 1
ATOM 715 N N . GLU A 1 89 ? 2.786 -4.502 -5.445 1.00 97.94 89 GLU A N 1
ATOM 716 C CA . GLU A 1 89 ? 4.230 -4.253 -5.391 1.00 97.94 89 GLU A CA 1
ATOM 717 C C . GLU A 1 89 ? 4.891 -4.496 -6.758 1.00 97.94 89 GLU A C 1
ATOM 719 O O . GLU A 1 89 ? 5.690 -3.679 -7.205 1.00 97.94 89 GLU A O 1
ATOM 724 N N . ASN A 1 90 ? 4.523 -5.562 -7.471 1.00 98.12 90 ASN A N 1
ATOM 725 C CA . ASN A 1 90 ? 5.090 -5.873 -8.783 1.00 98.12 90 ASN A CA 1
ATOM 726 C C . ASN A 1 90 ? 4.693 -4.833 -9.833 1.00 98.12 90 ASN A C 1
ATOM 728 O O . ASN A 1 90 ? 5.543 -4.392 -10.608 1.00 98.12 90 ASN A O 1
ATOM 732 N N . ILE A 1 91 ? 3.428 -4.399 -9.845 1.00 97.50 91 ILE A N 1
ATOM 733 C CA . ILE A 1 91 ? 2.972 -3.307 -10.720 1.00 97.50 91 ILE A CA 1
ATOM 734 C C . ILE A 1 91 ? 3.769 -2.039 -10.423 1.00 97.50 91 ILE A C 1
ATOM 736 O O . ILE A 1 91 ? 4.292 -1.403 -11.340 1.00 97.50 91 ILE A O 1
ATOM 740 N N . PHE A 1 92 ? 3.926 -1.704 -9.143 1.00 97.56 92 PHE A N 1
ATOM 741 C CA . PHE A 1 92 ? 4.646 -0.512 -8.725 1.00 97.56 92 PHE A CA 1
ATOM 742 C C . PHE A 1 92 ? 6.116 -0.537 -9.164 1.00 97.56 92 PHE A C 1
ATOM 744 O O . PHE A 1 92 ? 6.597 0.438 -9.739 1.00 97.56 92 PHE A O 1
ATOM 751 N N . GLN A 1 93 ? 6.831 -1.642 -8.928 1.00 98.00 93 GLN A N 1
ATOM 752 C CA . GLN A 1 93 ? 8.253 -1.747 -9.269 1.00 98.00 93 GLN A CA 1
ATOM 753 C C . GLN A 1 93 ? 8.489 -1.860 -10.777 1.00 98.00 93 GLN A C 1
ATOM 755 O O . GLN A 1 93 ? 9.348 -1.159 -11.309 1.00 98.00 93 GLN A O 1
ATOM 760 N N . SER A 1 94 ? 7.701 -2.678 -11.481 1.00 97.75 94 SER A N 1
ATOM 761 C CA . SER A 1 94 ? 7.825 -2.860 -12.936 1.00 97.75 94 SER A CA 1
ATOM 762 C C . SER A 1 94 ? 7.484 -1.604 -13.738 1.00 97.75 94 SER A C 1
ATOM 764 O O . SER A 1 94 ? 7.876 -1.496 -14.898 1.00 97.75 94 SER A O 1
ATOM 766 N N . SER A 1 95 ? 6.765 -0.652 -13.137 1.00 97.62 95 SER A N 1
ATOM 767 C CA . SER A 1 95 ? 6.395 0.608 -13.782 1.00 97.62 95 SER A CA 1
ATOM 768 C C . SER A 1 95 ? 7.440 1.707 -13.615 1.00 97.62 95 SER A C 1
ATOM 770 O O . SER A 1 95 ? 7.314 2.747 -14.249 1.00 97.62 95 SER A O 1
ATOM 772 N N . LYS A 1 96 ? 8.474 1.531 -12.788 1.00 97.94 96 LYS A N 1
ATOM 773 C CA . LYS A 1 96 ? 9.494 2.570 -12.580 1.00 97.94 96 LYS A CA 1
ATOM 774 C C . LYS A 1 96 ? 10.401 2.729 -13.795 1.00 97.94 96 LYS A C 1
ATOM 776 O O . LYS A 1 96 ? 10.974 1.750 -14.268 1.00 97.94 96 LYS A O 1
ATOM 781 N N . VAL A 1 97 ? 10.593 3.972 -14.229 1.00 98.19 97 VAL A N 1
ATOM 782 C CA . VAL A 1 97 ? 11.543 4.345 -15.283 1.00 98.19 97 VAL A CA 1
ATOM 783 C C . VAL A 1 97 ? 12.622 5.236 -14.687 1.00 98.19 97 VAL A C 1
ATOM 785 O O . VAL A 1 97 ? 12.320 6.220 -14.013 1.00 98.19 97 VAL A O 1
ATOM 788 N N . PHE A 1 98 ? 13.879 4.891 -14.928 1.00 98.12 98 PHE A N 1
ATOM 789 C CA . PHE A 1 98 ? 15.061 5.561 -14.399 1.00 98.12 98 PHE A CA 1
ATOM 790 C C . PHE A 1 98 ? 15.900 6.166 -15.528 1.00 98.12 98 PHE A C 1
ATOM 792 O O . PHE A 1 98 ? 15.735 5.817 -16.694 1.00 98.12 98 PHE A O 1
ATOM 799 N N . GLU A 1 99 ? 16.854 7.028 -15.176 1.00 98.06 99 GLU A N 1
ATOM 800 C CA . GLU A 1 99 ? 17.797 7.659 -16.120 1.00 98.06 99 GLU A CA 1
ATOM 801 C C . GLU A 1 99 ? 18.511 6.674 -17.045 1.00 98.06 99 GLU A C 1
ATOM 803 O O . GLU A 1 99 ? 18.801 7.005 -18.193 1.00 98.06 99 GLU A O 1
ATOM 808 N N . ARG A 1 100 ? 18.809 5.470 -16.552 1.00 97.62 100 ARG A N 1
ATOM 809 C CA . ARG A 1 100 ? 19.594 4.463 -17.277 1.00 97.62 100 ARG A CA 1
ATOM 810 C C . ARG A 1 100 ? 18.868 3.128 -17.435 1.00 97.62 100 ARG A C 1
ATOM 812 O O . ARG A 1 100 ? 19.529 2.108 -17.606 1.00 97.62 100 ARG A O 1
ATOM 819 N N . GLY A 1 101 ? 17.537 3.099 -17.336 1.00 97.06 101 GLY A N 1
ATOM 820 C CA . GLY A 1 101 ? 16.782 1.876 -17.614 1.00 97.06 101 GLY A CA 1
ATOM 821 C C . GLY A 1 101 ? 15.356 1.840 -17.073 1.00 97.06 101 GLY A C 1
ATOM 822 O O . GLY A 1 101 ? 14.867 2.782 -16.458 1.00 97.06 101 GLY A O 1
ATOM 823 N N . GLY A 1 102 ? 14.695 0.708 -17.296 1.00 95.38 102 GLY A N 1
ATOM 824 C CA . GLY A 1 102 ? 13.271 0.526 -17.033 1.00 95.38 102 GLY A CA 1
ATOM 825 C C . GLY A 1 102 ? 12.384 1.063 -18.172 1.00 95.38 102 GLY A C 1
ATOM 826 O O . GLY A 1 102 ? 12.890 1.699 -19.095 1.00 95.38 102 GLY A O 1
ATOM 827 N N . PRO A 1 103 ? 11.065 0.804 -18.137 1.00 97.25 103 PRO A N 1
ATOM 828 C CA . PRO A 1 103 ? 10.364 0.014 -17.125 1.00 97.25 103 PRO A CA 1
ATOM 829 C C . PRO A 1 103 ? 10.742 -1.474 -17.183 1.00 97.25 103 PRO A C 1
ATOM 831 O O . PRO A 1 103 ? 10.757 -2.087 -18.249 1.00 97.25 103 PRO A O 1
ATOM 834 N N . TYR A 1 104 ? 11.053 -2.070 -16.029 1.00 97.88 104 TYR A N 1
ATOM 835 C CA . TYR A 1 104 ? 11.453 -3.480 -15.924 1.00 97.88 104 TYR A CA 1
ATOM 836 C C . TYR A 1 104 ? 10.222 -4.385 -15.860 1.00 97.88 104 TYR A C 1
ATOM 838 O O . TYR A 1 104 ? 9.789 -4.815 -14.791 1.00 97.88 104 TYR A O 1
ATOM 846 N N . ARG A 1 105 ? 9.610 -4.635 -17.022 1.00 96.25 105 ARG A N 1
ATOM 847 C CA . ARG A 1 105 ? 8.354 -5.401 -17.136 1.00 96.25 105 ARG A CA 1
ATOM 848 C C . ARG A 1 105 ? 8.480 -6.852 -16.685 1.00 96.25 105 ARG A C 1
ATOM 850 O O . ARG A 1 105 ? 7.495 -7.437 -16.249 1.00 96.25 105 ARG A O 1
ATOM 857 N N . ASP A 1 106 ? 9.684 -7.410 -16.722 1.00 97.38 106 ASP A N 1
ATOM 858 C CA . ASP A 1 106 ? 9.976 -8.746 -16.209 1.00 97.38 106 ASP A CA 1
ATOM 859 C C . ASP A 1 106 ? 9.690 -8.880 -14.700 1.00 97.38 106 ASP A C 1
ATOM 861 O O . ASP A 1 106 ? 9.295 -9.956 -14.249 1.00 97.38 106 ASP A O 1
ATOM 865 N N . LEU A 1 107 ? 9.742 -7.776 -13.937 1.00 98.06 107 LEU A N 1
ATOM 866 C CA . LEU A 1 107 ? 9.394 -7.758 -12.509 1.00 98.06 107 LEU A CA 1
ATOM 867 C C . LEU A 1 107 ? 7.920 -8.075 -12.223 1.00 98.06 107 LEU A C 1
ATOM 869 O O . LEU A 1 107 ? 7.571 -8.359 -11.078 1.00 98.06 107 LEU A O 1
ATOM 873 N N . LEU A 1 108 ? 7.044 -8.063 -13.232 1.00 96.31 108 LEU A N 1
ATOM 874 C CA . LEU A 1 108 ? 5.659 -8.509 -13.069 1.00 96.31 108 LEU A CA 1
ATOM 875 C C . LEU A 1 108 ? 5.569 -9.986 -12.673 1.00 96.31 108 LEU A C 1
ATOM 877 O O . LEU A 1 108 ? 4.682 -10.351 -11.906 1.00 96.31 108 LEU A O 1
ATOM 881 N N . ASN A 1 109 ? 6.517 -10.810 -13.123 1.00 95.94 109 ASN A N 1
ATOM 882 C CA . ASN A 1 109 ? 6.414 -12.270 -13.068 1.00 95.94 109 ASN A CA 1
ATOM 883 C C . ASN A 1 109 ? 7.288 -12.922 -11.984 1.00 95.94 109 ASN A C 1
ATOM 885 O O . ASN A 1 109 ? 7.430 -14.143 -11.961 1.00 95.94 109 ASN A O 1
ATOM 889 N N . VAL A 1 110 ? 7.878 -12.132 -11.084 1.00 97.56 110 VAL A N 1
ATOM 890 C CA . VAL A 1 110 ? 8.693 -12.633 -9.963 1.00 97.56 110 VAL A CA 1
ATOM 891 C C . VAL A 1 110 ? 7.948 -12.509 -8.634 1.00 97.56 110 VAL A C 1
ATOM 893 O O . VAL A 1 110 ? 6.917 -11.844 -8.530 1.00 97.56 110 VAL A O 1
ATOM 896 N N . HIS A 1 111 ? 8.461 -13.128 -7.572 1.00 97.75 111 HIS A N 1
ATOM 897 C CA . HIS A 1 111 ? 7.870 -12.955 -6.249 1.00 97.75 111 HIS A CA 1
ATOM 898 C C . HIS A 1 111 ? 8.004 -11.478 -5.789 1.00 97.75 111 HIS A C 1
ATOM 900 O O . HIS A 1 111 ? 9.058 -10.875 -5.992 1.00 97.75 111 HIS A O 1
ATOM 906 N N . PRO A 1 112 ? 7.007 -10.867 -5.111 1.00 97.00 112 PRO A N 1
ATOM 907 C CA . PRO A 1 112 ? 7.030 -9.434 -4.762 1.00 97.00 112 PRO A CA 1
ATOM 908 C C . PRO A 1 112 ? 8.252 -8.965 -3.970 1.00 97.00 112 PRO A C 1
ATOM 910 O O . PRO A 1 112 ? 8.721 -7.837 -4.113 1.00 97.00 112 PRO A O 1
ATOM 913 N N . LYS A 1 113 ? 8.797 -9.842 -3.118 1.00 96.19 113 LYS A N 1
ATOM 914 C CA . LYS A 1 113 ? 10.042 -9.556 -2.387 1.00 96.19 113 LYS A CA 1
ATOM 915 C C . LYS A 1 113 ? 11.237 -9.402 -3.321 1.00 96.19 113 LYS A C 1
ATOM 917 O O . LYS A 1 113 ? 12.094 -8.575 -3.022 1.00 96.19 113 LYS A O 1
ATOM 922 N N . ASP A 1 114 ? 11.274 -10.167 -4.403 1.00 97.94 114 ASP A N 1
ATOM 923 C CA . ASP A 1 114 ? 12.355 -10.130 -5.382 1.00 97.94 114 ASP A CA 1
ATOM 924 C C . ASP A 1 114 ? 12.180 -8.902 -6.274 1.00 97.94 114 ASP A C 1
ATOM 926 O O . ASP A 1 114 ? 13.125 -8.133 -6.422 1.00 97.94 114 ASP A O 1
ATOM 930 N N . ALA A 1 115 ? 10.945 -8.604 -6.704 1.00 98.19 115 ALA A N 1
ATOM 931 C CA . ALA A 1 115 ? 10.626 -7.362 -7.412 1.00 98.19 115 ALA A CA 1
ATOM 932 C C . ALA A 1 115 ? 11.058 -6.116 -6.624 1.00 98.19 115 ALA A C 1
ATOM 934 O O . ALA A 1 115 ? 11.700 -5.225 -7.171 1.00 98.19 115 ALA A O 1
ATOM 935 N N . LYS A 1 116 ? 10.769 -6.058 -5.317 1.00 96.62 116 LYS A N 1
ATOM 936 C CA . LYS A 1 116 ? 11.173 -4.939 -4.445 1.00 96.62 116 LYS A CA 1
ATOM 937 C C . LYS A 1 116 ? 12.687 -4.837 -4.235 1.00 96.62 116 LYS A C 1
ATOM 939 O O . LYS A 1 116 ? 13.190 -3.758 -3.914 1.00 96.62 116 LYS A O 1
ATOM 944 N N . ARG A 1 117 ? 13.405 -5.960 -4.315 1.00 96.88 117 ARG A N 1
ATOM 945 C CA . ARG A 1 117 ? 14.844 -6.052 -4.023 1.00 96.88 117 ARG A CA 1
ATOM 946 C C . ARG A 1 117 ? 15.725 -6.016 -5.264 1.00 96.88 117 ARG A C 1
ATOM 948 O O . ARG A 1 117 ? 16.939 -5.989 -5.088 1.00 96.88 117 ARG A O 1
ATOM 955 N N . ASP A 1 118 ? 15.136 -5.985 -6.455 1.00 98.25 118 ASP A N 1
ATOM 956 C CA . ASP A 1 118 ? 15.867 -5.977 -7.716 1.00 98.25 118 ASP A CA 1
ATOM 957 C C . ASP A 1 118 ? 16.930 -4.865 -7.741 1.00 98.25 118 ASP A C 1
ATOM 959 O O . ASP A 1 118 ? 16.665 -3.698 -7.430 1.00 98.25 118 ASP A O 1
ATOM 963 N N . GLU A 1 119 ? 18.164 -5.245 -8.072 1.00 97.62 119 GLU A N 1
ATOM 964 C CA . GLU A 1 119 ? 19.328 -4.361 -7.991 1.00 97.62 119 GLU A CA 1
ATOM 965 C C . GLU A 1 119 ? 19.246 -3.197 -8.984 1.00 97.62 119 GLU A C 1
ATOM 967 O O . GLU A 1 119 ? 19.737 -2.100 -8.688 1.00 97.62 119 GLU A O 1
ATOM 972 N N . ARG A 1 120 ? 18.556 -3.386 -10.118 1.00 98.06 120 ARG A N 1
ATOM 973 C CA . ARG A 1 120 ? 18.375 -2.354 -11.150 1.00 98.06 120 ARG A CA 1
ATOM 974 C C . ARG A 1 120 ? 17.586 -1.162 -10.618 1.00 98.06 120 ARG A C 1
ATOM 976 O O . ARG A 1 120 ? 17.828 -0.033 -11.028 1.00 98.06 120 ARG A O 1
ATOM 983 N N . LEU A 1 121 ? 16.724 -1.366 -9.619 1.00 96.69 121 LEU A N 1
ATOM 984 C CA . LEU A 1 121 ? 15.994 -0.276 -8.959 1.00 96.69 121 LEU A CA 1
ATOM 985 C C . LEU A 1 121 ? 16.907 0.702 -8.202 1.00 96.69 121 LEU A C 1
ATOM 987 O O . LEU A 1 121 ? 16.455 1.780 -7.818 1.00 96.69 121 LEU A O 1
ATOM 991 N N . LYS A 1 122 ? 18.166 0.322 -7.950 1.00 95.38 122 LYS A N 1
ATOM 992 C CA . LYS A 1 122 ? 19.174 1.149 -7.269 1.00 95.38 122 LYS A CA 1
ATOM 993 C C . LYS A 1 122 ? 20.320 1.557 -8.191 1.00 95.38 122 LYS A C 1
ATOM 995 O O . LYS A 1 122 ? 20.884 2.631 -8.008 1.00 95.38 122 LYS A O 1
ATOM 1000 N N . SER A 1 123 ? 20.688 0.715 -9.156 1.00 97.00 123 SER A N 1
ATOM 1001 C CA . SER A 1 123 ? 21.838 0.963 -10.036 1.00 97.00 123 SER A CA 1
ATOM 1002 C C . SER A 1 123 ? 21.499 1.814 -11.270 1.00 97.00 123 SER A C 1
ATOM 1004 O O . SER A 1 123 ? 22.392 2.437 -11.856 1.00 97.00 123 SER A O 1
ATOM 1006 N N . SER A 1 124 ? 20.221 1.936 -11.640 1.00 97.50 124 SER A N 1
ATOM 1007 C CA . SER A 1 124 ? 19.790 2.617 -12.873 1.00 97.50 124 SER A CA 1
ATOM 1008 C C . SER A 1 124 ? 19.647 4.140 -12.792 1.00 97.50 124 SER A C 1
ATOM 1010 O O . SER A 1 124 ? 19.163 4.749 -13.742 1.00 97.50 124 SER A O 1
ATOM 1012 N N . GLY A 1 125 ? 20.134 4.769 -11.720 1.00 97.06 125 GLY A N 1
ATOM 1013 C CA . GLY A 1 125 ? 20.099 6.226 -11.549 1.00 97.06 125 GLY A CA 1
ATOM 1014 C C . GLY A 1 125 ? 18.811 6.710 -10.888 1.00 97.06 125 GLY A C 1
ATOM 1015 O O . GLY A 1 125 ? 18.119 5.939 -10.219 1.00 97.06 125 GLY A O 1
ATOM 1016 N N . ASN A 1 126 ? 18.497 7.995 -11.039 1.00 96.44 126 ASN A N 1
ATOM 1017 C CA . ASN A 1 126 ? 17.291 8.561 -10.438 1.00 96.44 126 ASN A CA 1
ATOM 1018 C C . ASN A 1 126 ? 16.031 8.075 -11.161 1.00 96.44 126 ASN A C 1
ATOM 1020 O O . ASN A 1 126 ? 16.024 7.899 -12.379 1.00 96.44 126 ASN A O 1
ATOM 1024 N N . LEU A 1 127 ? 14.941 7.900 -10.408 1.00 96.50 127 LEU A N 1
ATOM 1025 C CA . LEU A 1 127 ? 13.607 7.710 -10.982 1.00 96.50 127 LEU A CA 1
ATOM 1026 C C . LEU A 1 127 ? 13.250 8.952 -11.818 1.00 96.50 127 LEU A C 1
ATOM 1028 O O . LEU A 1 127 ? 13.417 10.063 -11.326 1.00 96.50 127 LEU A O 1
ATOM 1032 N N . ILE A 1 128 ? 12.741 8.792 -13.038 1.00 96.69 128 ILE A N 1
ATOM 1033 C CA . ILE A 1 128 ? 12.294 9.899 -13.908 1.00 96.69 128 ILE A CA 1
ATOM 1034 C C . ILE A 1 128 ? 10.771 10.002 -13.918 1.00 96.69 128 ILE A C 1
ATOM 1036 O O . ILE A 1 128 ? 10.243 11.101 -13.796 1.00 96.69 128 ILE A O 1
ATOM 1040 N N . HIS A 1 129 ? 10.075 8.875 -14.042 1.00 97.56 129 HIS A N 1
ATOM 1041 C CA . HIS A 1 129 ? 8.614 8.781 -14.046 1.00 97.56 129 HIS A CA 1
ATOM 1042 C C . HIS A 1 129 ? 8.188 7.329 -13.801 1.00 97.56 129 HIS A C 1
ATOM 1044 O O . HIS A 1 129 ? 9.031 6.428 -13.701 1.00 97.56 129 HIS A O 1
ATOM 1050 N N . PHE A 1 130 ? 6.881 7.090 -13.718 1.00 98.12 130 PHE A N 1
ATOM 1051 C CA . PHE A 1 130 ? 6.332 5.745 -13.861 1.00 98.12 130 PHE A CA 1
ATOM 1052 C C . PHE A 1 130 ? 5.702 5.605 -15.244 1.00 98.12 130 PHE A C 1
ATOM 1054 O O . PHE A 1 130 ? 5.054 6.522 -15.732 1.00 98.12 130 PHE A O 1
ATOM 1061 N N . ASN A 1 131 ? 5.904 4.471 -15.899 1.00 97.50 131 ASN A N 1
ATOM 1062 C CA . ASN A 1 131 ? 5.231 4.119 -17.138 1.00 97.50 131 ASN A CA 1
ATOM 1063 C C . ASN A 1 131 ? 4.418 2.855 -16.879 1.00 97.50 131 ASN A C 1
ATOM 1065 O O . ASN A 1 131 ? 4.977 1.786 -16.618 1.00 97.50 131 ASN A O 1
ATOM 1069 N N . TYR A 1 132 ? 3.103 2.951 -17.007 1.00 94.06 132 TYR A N 1
ATOM 1070 C CA . TYR A 1 132 ? 2.200 1.810 -16.968 1.00 94.06 132 TYR A CA 1
ATOM 1071 C C . TYR A 1 132 ? 1.366 1.813 -18.250 1.00 94.06 132 TYR A C 1
ATOM 1073 O O . TYR A 1 132 ? 0.619 2.755 -18.493 1.00 94.06 132 TYR A O 1
ATOM 1081 N N . LYS A 1 133 ? 1.531 0.773 -19.082 1.00 87.19 133 LYS A N 1
ATOM 1082 C CA . LYS A 1 133 ? 0.898 0.647 -20.410 1.00 87.19 133 LYS A CA 1
ATOM 1083 C C . LYS A 1 133 ? 1.001 1.904 -21.276 1.00 87.19 133 LYS A C 1
ATOM 1085 O O . LYS A 1 133 ? -0.010 2.461 -21.699 1.00 87.19 133 LYS A O 1
ATOM 1090 N N . ASP A 1 134 ? 2.217 2.403 -21.450 1.00 88.56 134 ASP A N 1
ATOM 1091 C CA . ASP A 1 134 ? 2.504 3.584 -22.272 1.00 88.56 134 ASP A CA 1
ATOM 1092 C C . ASP A 1 134 ? 1.875 4.889 -21.755 1.00 88.56 134 ASP A C 1
ATOM 1094 O O . ASP A 1 134 ? 2.092 5.957 -22.322 1.00 88.56 134 ASP A O 1
ATOM 1098 N N . THR A 1 135 ? 1.173 4.839 -20.619 1.00 94.50 135 THR A N 1
ATOM 1099 C CA . THR A 1 135 ? 0.755 6.020 -19.872 1.00 94.50 135 THR A CA 1
ATOM 1100 C C . THR A 1 135 ? 1.883 6.427 -18.940 1.00 94.50 135 THR A C 1
ATOM 1102 O O . THR A 1 135 ? 2.298 5.664 -18.059 1.00 94.50 135 THR A O 1
ATOM 1105 N N . ILE A 1 136 ? 2.374 7.646 -19.141 1.00 97.12 136 ILE A N 1
ATOM 1106 C CA . ILE A 1 136 ? 3.390 8.259 -18.294 1.00 97.12 136 ILE A CA 1
ATOM 1107 C C . ILE A 1 136 ? 2.698 8.907 -17.097 1.00 97.12 136 ILE A C 1
ATOM 1109 O O . ILE A 1 136 ? 1.807 9.737 -17.246 1.00 97.12 136 ILE A O 1
ATOM 1113 N N . TRP A 1 137 ? 3.147 8.532 -15.908 1.00 97.25 137 TRP A N 1
ATOM 1114 C CA . TRP A 1 137 ? 2.784 9.144 -14.642 1.00 97.25 137 TRP A CA 1
ATOM 1115 C C . TRP A 1 137 ? 3.973 9.941 -14.132 1.00 97.25 137 TRP A C 1
ATOM 1117 O O . TRP A 1 137 ? 5.052 9.388 -13.883 1.00 97.25 137 TRP A O 1
ATOM 1127 N N . GLU A 1 138 ? 3.765 11.242 -13.974 1.00 95.00 138 GLU A N 1
ATOM 1128 C CA . GLU A 1 138 ? 4.782 12.144 -13.456 1.00 95.00 138 GLU A CA 1
ATOM 1129 C C . GLU A 1 138 ? 5.211 11.765 -12.034 1.00 95.00 138 GLU A C 1
ATOM 1131 O O . GLU A 1 138 ? 4.513 11.075 -11.286 1.00 95.00 138 GLU A O 1
ATOM 1136 N N . ARG A 1 139 ? 6.405 12.222 -11.649 1.00 91.44 139 ARG A N 1
ATOM 1137 C CA . ARG A 1 139 ? 6.924 12.022 -10.290 1.00 91.44 139 ARG A CA 1
ATOM 1138 C C . ARG A 1 139 ? 6.241 12.885 -9.253 1.00 91.44 139 ARG A C 1
ATOM 1140 O O . ARG A 1 139 ? 6.401 12.598 -8.074 1.00 91.44 139 ARG A O 1
ATOM 1147 N N . GLU A 1 140 ? 5.560 13.938 -9.677 1.00 91.69 140 GLU A N 1
ATOM 1148 C CA . GLU A 1 140 ? 4.821 14.823 -8.798 1.00 91.69 140 GLU A CA 1
ATOM 1149 C C . GLU A 1 140 ? 3.343 14.814 -9.208 1.00 91.69 140 GLU A C 1
ATOM 1151 O O . GLU A 1 140 ? 3.051 14.914 -10.398 1.00 91.69 140 GLU A O 1
ATOM 1156 N N . PRO A 1 141 ? 2.407 14.670 -8.253 1.00 93.31 141 PRO A N 1
ATOM 1157 C CA . PRO A 1 141 ? 2.627 14.444 -6.820 1.00 93.31 141 PRO A CA 1
ATOM 1158 C C . PRO A 1 141 ? 3.263 13.074 -6.505 1.00 93.31 141 PRO A C 1
ATOM 1160 O O . PRO A 1 141 ? 2.832 12.049 -7.034 1.00 93.31 141 PRO A O 1
ATOM 1163 N N . LYS A 1 142 ? 4.254 13.042 -5.597 1.00 92.06 142 LYS A N 1
ATOM 1164 C CA . LYS A 1 142 ? 5.097 11.854 -5.284 1.00 92.06 142 LYS A CA 1
ATOM 1165 C C . LYS A 1 142 ? 4.367 10.533 -5.073 1.00 92.06 142 LYS A C 1
ATOM 1167 O O . LYS A 1 142 ? 4.933 9.472 -5.337 1.00 92.06 142 LYS A O 1
ATOM 1172 N N . THR A 1 143 ? 3.154 10.586 -4.538 1.00 94.06 143 THR A N 1
ATOM 1173 C CA . THR A 1 143 ? 2.392 9.404 -4.131 1.00 94.06 143 THR A CA 1
ATOM 1174 C C . THR A 1 143 ? 1.323 8.997 -5.133 1.00 94.06 143 THR A C 1
ATOM 1176 O O . THR A 1 143 ? 0.806 7.888 -5.031 1.00 94.06 143 THR A O 1
ATOM 1179 N N . MET A 1 144 ? 1.015 9.853 -6.113 1.00 95.69 144 MET A N 1
ATOM 1180 C CA . MET A 1 144 ? -0.187 9.751 -6.941 1.00 95.69 144 MET A CA 1
ATOM 1181 C C . MET A 1 144 ? -0.297 8.403 -7.654 1.00 95.69 144 MET A C 1
ATOM 1183 O O . MET A 1 144 ? -1.330 7.748 -7.562 1.00 95.69 144 MET A O 1
ATOM 1187 N N . PHE A 1 145 ? 0.779 7.950 -8.304 1.00 97.38 145 PHE A N 1
ATOM 1188 C CA . PHE A 1 145 ? 0.772 6.659 -8.994 1.00 97.38 145 PHE A CA 1
ATOM 1189 C C . PHE A 1 145 ? 0.537 5.486 -8.032 1.00 97.38 145 PHE A C 1
ATOM 1191 O O . PHE A 1 145 ? -0.237 4.583 -8.340 1.00 97.38 145 PHE A O 1
ATOM 1198 N N . TYR A 1 146 ? 1.173 5.507 -6.855 1.00 97.69 146 TYR A N 1
ATOM 1199 C CA . TYR A 1 146 ? 1.019 4.451 -5.854 1.00 97.69 146 TYR A CA 1
ATOM 1200 C C . TYR A 1 146 ? -0.393 4.435 -5.257 1.00 97.69 146 TYR A C 1
ATOM 1202 O O . TYR A 1 146 ? -1.018 3.379 -5.163 1.00 97.69 146 TYR A O 1
ATOM 1210 N N . ASP A 1 147 ? -0.908 5.606 -4.880 1.00 97.38 147 ASP A N 1
ATOM 1211 C CA . ASP A 1 147 ? -2.252 5.735 -4.324 1.00 97.38 147 ASP A CA 1
ATOM 1212 C C . ASP A 1 147 ? -3.296 5.291 -5.366 1.00 97.38 147 ASP A C 1
ATOM 1214 O O . ASP A 1 147 ? -4.203 4.527 -5.037 1.00 97.38 147 ASP A O 1
ATOM 1218 N N . TRP A 1 148 ? -3.110 5.655 -6.642 1.00 96.94 148 TRP A N 1
ATOM 1219 C CA . TRP A 1 148 ? -3.977 5.233 -7.743 1.00 96.94 148 TRP A CA 1
ATOM 1220 C C . TRP A 1 148 ? -4.000 3.712 -7.950 1.00 96.94 148 TRP A C 1
ATOM 1222 O O . TRP A 1 148 ? -5.091 3.135 -7.980 1.00 96.94 148 TRP A O 1
ATOM 1232 N N . ILE A 1 149 ? -2.847 3.033 -8.060 1.00 97.12 149 ILE A N 1
ATOM 1233 C CA . ILE A 1 149 ? -2.838 1.565 -8.236 1.00 97.12 149 ILE A CA 1
ATOM 1234 C C . ILE A 1 149 ? -3.445 0.853 -7.026 1.00 97.12 149 ILE A C 1
ATOM 1236 O O . ILE A 1 149 ? -4.108 -0.172 -7.188 1.00 97.12 149 ILE A O 1
ATOM 1240 N N . TYR A 1 150 ? -3.260 1.393 -5.820 1.00 98.12 150 TYR A N 1
ATOM 1241 C CA . TYR A 1 150 ? -3.799 0.818 -4.593 1.00 98.12 150 TYR A CA 1
ATOM 1242 C C . TYR A 1 150 ? -5.316 0.942 -4.527 1.00 98.12 150 TYR A C 1
ATOM 1244 O O . TYR A 1 150 ? -6.010 -0.060 -4.352 1.00 98.12 150 TYR A O 1
ATOM 1252 N N . ILE A 1 151 ? -5.838 2.147 -4.751 1.00 97.44 151 ILE A N 1
ATOM 1253 C CA . ILE A 1 151 ? -7.278 2.416 -4.795 1.00 97.44 151 ILE A CA 1
ATOM 1254 C C . ILE A 1 151 ? -7.935 1.600 -5.910 1.00 97.44 151 ILE A C 1
ATOM 1256 O O . ILE A 1 151 ? -8.954 0.961 -5.667 1.00 97.44 151 ILE A O 1
ATOM 1260 N N . SER A 1 152 ? -7.322 1.540 -7.095 1.00 95.75 152 SER A N 1
ATOM 1261 C CA . SER A 1 152 ? -7.830 0.750 -8.225 1.00 95.75 152 SER A CA 1
ATOM 1262 C C . SER A 1 152 ? -7.876 -0.747 -7.906 1.00 95.75 152 SER A C 1
ATOM 1264 O O . SER A 1 152 ? -8.853 -1.418 -8.235 1.00 95.75 152 SER A O 1
ATOM 1266 N N . SER A 1 153 ? -6.852 -1.271 -7.224 1.00 96.25 153 SER A N 1
ATOM 1267 C CA . SER A 1 153 ? -6.816 -2.673 -6.784 1.00 96.25 153 SER A CA 1
ATOM 1268 C C . SER A 1 153 ? -7.922 -2.976 -5.772 1.00 96.25 153 SER A C 1
ATOM 1270 O O . SER A 1 153 ? -8.597 -3.998 -5.878 1.00 96.25 153 SER A O 1
ATOM 1272 N N . LEU A 1 154 ? -8.145 -2.078 -4.807 1.00 95.75 154 LEU A N 1
ATOM 1273 C CA . LEU A 1 154 ? -9.209 -2.240 -3.816 1.00 95.75 154 LEU A CA 1
ATOM 1274 C C . LEU A 1 154 ? -10.597 -2.123 -4.411 1.00 95.75 154 LEU A C 1
ATOM 1276 O O . LEU A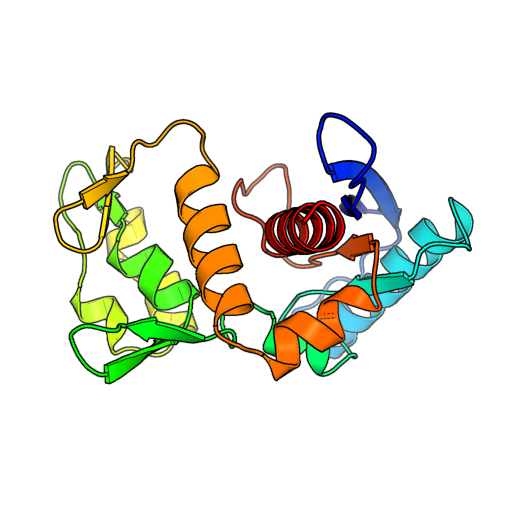 1 154 ? -11.445 -2.955 -4.110 1.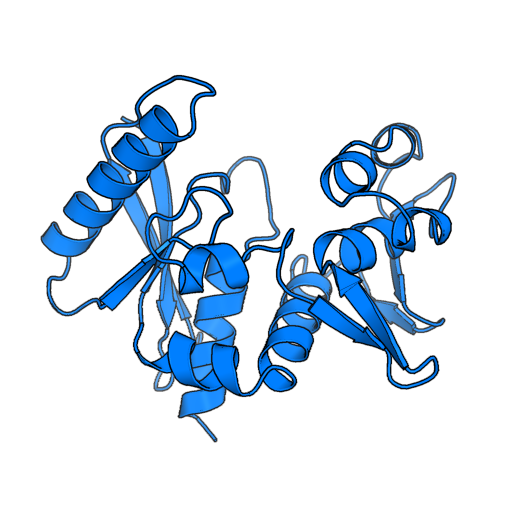00 95.75 154 LEU A O 1
ATOM 1280 N N . TYR A 1 155 ? -10.822 -1.129 -5.265 1.00 94.62 155 TYR A N 1
ATOM 1281 C CA . TYR A 1 155 ? -12.116 -0.888 -5.894 1.00 94.62 155 TYR A CA 1
ATOM 1282 C C . TYR A 1 155 ? -12.638 -2.137 -6.614 1.00 94.62 155 TYR A C 1
ATOM 1284 O O . TYR A 1 155 ? -13.821 -2.456 -6.539 1.00 94.62 155 TYR A O 1
ATOM 1292 N N . ARG A 1 156 ? -11.737 -2.894 -7.247 1.00 92.69 156 ARG A N 1
ATOM 1293 C CA . ARG A 1 156 ? -12.072 -4.131 -7.961 1.00 92.69 156 ARG A CA 1
ATOM 1294 C C . ARG A 1 156 ? -12.184 -5.370 -7.078 1.00 92.69 156 ARG A C 1
ATOM 1296 O O . ARG A 1 156 ? -12.714 -6.381 -7.529 1.00 92.69 156 ARG A O 1
ATOM 1303 N N . ASN A 1 157 ? -11.706 -5.314 -5.839 1.00 94.69 157 ASN A N 1
ATOM 1304 C CA . ASN A 1 157 ? -11.815 -6.410 -4.888 1.00 94.69 157 ASN A CA 1
ATOM 1305 C C . ASN A 1 157 ? -13.005 -6.178 -3.951 1.00 94.69 157 ASN A C 1
ATOM 1307 O O . ASN A 1 157 ? -12.838 -5.659 -2.849 1.00 94.69 157 ASN A O 1
ATOM 1311 N N . GLU A 1 158 ? -14.206 -6.590 -4.371 1.00 94.50 158 GLU A N 1
ATOM 1312 C CA . GLU A 1 158 ? -15.448 -6.338 -3.620 1.00 94.50 158 GLU A CA 1
ATOM 1313 C C . GLU A 1 158 ? -15.408 -6.799 -2.156 1.00 94.50 158 GLU A C 1
ATOM 1315 O O . GLU A 1 158 ? -16.002 -6.173 -1.276 1.00 94.50 158 GLU A O 1
ATOM 1320 N N . SER A 1 159 ? -14.737 -7.920 -1.875 1.00 96.62 159 SER A N 1
ATOM 1321 C CA . SER A 1 159 ? -14.663 -8.424 -0.505 1.00 96.62 159 SER A CA 1
ATOM 1322 C C . SER A 1 159 ? -13.789 -7.534 0.371 1.00 96.62 159 SER A C 1
ATOM 1324 O O . SER A 1 159 ? -14.162 -7.273 1.516 1.00 96.62 159 SER A O 1
ATOM 1326 N N . LEU A 1 160 ? -12.625 -7.105 -0.121 1.00 97.44 160 LEU A N 1
ATOM 1327 C CA . LEU A 1 160 ? -11.723 -6.246 0.644 1.00 97.44 160 LEU A CA 1
ATOM 1328 C C . LEU A 1 160 ? -12.232 -4.808 0.710 1.00 97.44 160 LEU A C 1
ATOM 1330 O O . LEU A 1 160 ? -12.107 -4.194 1.768 1.00 97.44 160 LEU A O 1
ATOM 1334 N N . SER A 1 161 ? -12.853 -4.300 -0.359 1.00 97.19 161 SER A N 1
ATOM 1335 C CA . SER A 1 161 ? -13.448 -2.962 -0.378 1.00 97.19 161 SER A CA 1
ATOM 1336 C C . SER A 1 161 ? -14.576 -2.816 0.634 1.00 97.19 161 SER A C 1
ATOM 1338 O O . SER A 1 161 ? -14.670 -1.776 1.268 1.00 97.19 161 SER A O 1
ATOM 1340 N N . LYS A 1 162 ? -15.389 -3.854 0.862 1.00 97.50 162 LYS A N 1
ATOM 1341 C CA . LYS A 1 162 ? -16.413 -3.841 1.920 1.00 97.50 162 LYS A CA 1
ATOM 1342 C C . LYS A 1 162 ? -15.788 -3.928 3.316 1.00 97.50 162 LYS A C 1
ATOM 1344 O O . LYS A 1 162 ? -16.123 -3.127 4.181 1.00 97.50 162 LYS A O 1
ATOM 1349 N N . LYS A 1 163 ? -14.838 -4.848 3.524 1.00 98.19 163 LYS A N 1
ATOM 1350 C CA . LYS A 1 163 ? -14.191 -5.067 4.834 1.00 98.19 163 LYS A CA 1
ATOM 1351 C C . LYS A 1 163 ? -13.390 -3.866 5.327 1.00 98.19 163 LYS A C 1
ATOM 1353 O O . LYS A 1 163 ? -13.377 -3.586 6.519 1.00 98.19 163 LYS A O 1
ATOM 1358 N N . ILE A 1 164 ? -12.691 -3.159 4.438 1.00 98.44 164 ILE A N 1
ATOM 1359 C CA . ILE A 1 164 ? -11.856 -2.020 4.846 1.00 98.44 164 ILE A CA 1
ATOM 1360 C C . ILE A 1 164 ? -12.691 -0.849 5.394 1.00 98.44 164 ILE A C 1
ATOM 1362 O O . ILE A 1 164 ? -12.178 -0.069 6.191 1.00 98.44 164 ILE A O 1
ATOM 1366 N N . LEU A 1 165 ? -13.981 -0.755 5.039 1.00 98.12 165 LEU A N 1
ATOM 1367 C CA . LEU A 1 165 ? -14.893 0.299 5.511 1.00 98.12 165 LEU A CA 1
ATOM 1368 C C . LEU A 1 165 ? -15.283 0.166 6.989 1.00 98.12 165 LEU A C 1
ATOM 1370 O O . LEU A 1 165 ? -15.779 1.136 7.566 1.00 98.12 165 LEU A O 1
ATOM 1374 N N . GLU A 1 166 ? -15.033 -0.994 7.604 1.00 98.19 166 GLU A N 1
ATOM 1375 C CA . GLU A 1 166 ? -15.183 -1.222 9.050 1.00 98.19 166 GLU A CA 1
ATOM 1376 C C . GLU A 1 166 ? -14.142 -0.438 9.873 1.00 98.19 166 GLU A C 1
ATOM 1378 O O . GLU A 1 166 ? -14.299 -0.270 11.082 1.00 98.19 166 GLU A O 1
ATOM 1383 N N . PHE A 1 167 ? -13.092 0.072 9.221 1.00 98.62 167 PHE A N 1
ATOM 1384 C CA . PHE A 1 167 ? -11.985 0.794 9.841 1.00 98.62 167 PHE A CA 1
ATOM 1385 C C . PHE A 1 167 ? -11.982 2.270 9.430 1.00 98.62 167 PHE A C 1
ATOM 1387 O O . PHE A 1 167 ? -12.493 2.654 8.374 1.00 98.62 167 PHE A O 1
ATOM 1394 N N . ASN A 1 168 ? -11.398 3.122 10.271 1.00 98.38 168 ASN A N 1
ATOM 1395 C CA . ASN A 1 168 ? -11.235 4.556 9.995 1.00 98.38 168 ASN A CA 1
ATOM 1396 C C . ASN A 1 168 ? -9.833 5.091 10.328 1.00 98.38 168 ASN A C 1
ATOM 1398 O O . ASN A 1 168 ? -9.562 6.264 10.078 1.00 98.38 168 ASN A O 1
ATOM 1402 N N . ALA A 1 169 ? -8.944 4.245 10.852 1.00 98.69 169 ALA A N 1
ATOM 1403 C CA . ALA A 1 169 ? -7.555 4.567 11.142 1.00 98.69 169 ALA A CA 1
ATOM 1404 C C . ALA A 1 169 ? -6.638 3.447 10.636 1.00 98.69 169 ALA A C 1
ATOM 1406 O O . ALA A 1 169 ? -6.943 2.264 10.789 1.00 98.69 169 ALA A O 1
ATOM 1407 N N . PHE A 1 170 ? -5.505 3.808 10.042 1.00 98.81 170 PHE A N 1
ATOM 1408 C CA . PHE A 1 170 ? -4.630 2.872 9.342 1.00 98.81 170 PHE A CA 1
ATOM 1409 C C . PHE A 1 170 ? -3.171 3.088 9.723 1.00 98.81 170 PHE A C 1
ATOM 1411 O O . PHE A 1 170 ? -2.671 4.214 9.733 1.00 98.81 170 PHE A O 1
ATOM 1418 N N . THR A 1 171 ? -2.465 1.992 9.985 1.00 98.69 171 THR A N 1
ATOM 1419 C CA . THR A 1 171 ? -1.028 1.991 10.289 1.00 98.69 171 THR A CA 1
ATOM 1420 C C . THR A 1 171 ? -0.275 1.056 9.352 1.00 98.69 171 THR A C 1
ATOM 1422 O O . THR A 1 171 ? -0.848 0.114 8.804 1.00 98.69 171 THR A O 1
ATOM 1425 N N . ASP A 1 172 ? 1.012 1.326 9.156 1.00 97.94 172 ASP A N 1
ATOM 1426 C CA . ASP A 1 172 ? 1.955 0.421 8.499 1.00 97.94 172 ASP A CA 1
ATOM 1427 C C . ASP A 1 172 ? 3.265 0.454 9.292 1.00 97.94 172 ASP A C 1
ATOM 1429 O O . ASP A 1 172 ? 3.989 1.453 9.285 1.00 97.94 172 ASP A O 1
ATOM 1433 N N . ILE A 1 173 ? 3.570 -0.631 10.003 1.00 96.44 173 ILE A N 1
ATOM 1434 C CA . ILE A 1 173 ? 4.740 -0.704 10.886 1.00 96.44 173 ILE A CA 1
ATOM 1435 C C . ILE A 1 173 ? 6.074 -0.652 10.131 1.00 96.44 173 ILE A C 1
ATOM 1437 O O . ILE A 1 173 ? 7.104 -0.280 10.706 1.00 96.44 173 ILE A O 1
ATOM 1441 N N . GLU A 1 174 ? 6.084 -1.053 8.857 1.00 93.38 174 GLU A N 1
ATOM 1442 C CA . GLU A 1 174 ? 7.280 -1.036 8.011 1.00 93.38 174 GLU A CA 1
ATOM 1443 C C . GLU A 1 174 ? 7.461 0.314 7.308 1.00 93.38 174 GLU A C 1
ATOM 1445 O O . GLU A 1 174 ? 8.576 0.635 6.883 1.00 93.38 174 GLU A O 1
ATOM 1450 N N . PHE A 1 175 ? 6.406 1.130 7.222 1.00 94.94 175 PHE A N 1
ATOM 1451 C CA . PHE A 1 175 ? 6.511 2.498 6.737 1.00 94.94 175 PHE A CA 1
ATOM 1452 C C . PHE A 1 175 ? 7.324 3.355 7.715 1.00 94.94 175 PHE A C 1
ATOM 1454 O O . PHE A 1 175 ? 7.220 3.236 8.934 1.00 94.94 175 PHE A O 1
ATOM 1461 N N . ASN A 1 176 ? 8.172 4.226 7.175 1.00 92.31 176 ASN A N 1
ATOM 1462 C CA . ASN A 1 176 ? 8.910 5.227 7.932 1.00 92.31 176 ASN A CA 1
ATOM 1463 C C . ASN A 1 176 ? 8.939 6.507 7.097 1.00 92.31 176 ASN A C 1
ATOM 1465 O O . ASN A 1 176 ? 9.592 6.531 6.050 1.00 92.31 176 ASN A O 1
ATOM 1469 N N . GLN A 1 177 ? 8.250 7.542 7.574 1.00 92.00 177 GLN A N 1
ATOM 1470 C CA . GLN A 1 177 ? 8.061 8.811 6.873 1.00 92.00 177 GLN A CA 1
ATOM 1471 C C . GLN A 1 177 ? 9.380 9.526 6.532 1.00 92.00 177 GLN A C 1
ATOM 1473 O O . GLN A 1 177 ? 9.458 10.212 5.520 1.00 92.00 177 GLN A O 1
ATOM 1478 N N . GLU A 1 178 ? 10.452 9.272 7.290 1.00 91.19 178 GLU A N 1
ATOM 1479 C CA . GLU A 1 178 ? 11.787 9.839 7.037 1.00 91.19 178 GLU A CA 1
ATOM 1480 C C . GLU A 1 178 ? 12.528 9.153 5.879 1.00 91.19 178 GLU A C 1
ATOM 1482 O O . GLU A 1 178 ? 13.533 9.652 5.377 1.00 91.19 178 GLU A O 1
ATOM 1487 N N . LYS A 1 179 ? 12.091 7.951 5.484 1.00 89.56 179 LYS A N 1
ATOM 1488 C CA . LYS A 1 179 ? 12.808 7.090 4.525 1.00 89.56 179 LYS A CA 1
ATOM 1489 C C . LYS A 1 179 ? 11.982 6.714 3.308 1.00 89.56 179 LYS A C 1
ATOM 1491 O O . LYS A 1 179 ? 12.512 6.144 2.356 1.00 89.56 179 LYS A O 1
ATOM 1496 N N . SER A 1 180 ? 10.674 6.899 3.360 1.00 89.38 180 SER A N 1
ATOM 1497 C CA . SER A 1 180 ? 9.752 6.398 2.351 1.00 89.38 180 SER A CA 1
ATOM 1498 C C . SER A 1 180 ? 8.576 7.340 2.211 1.00 89.38 180 SER A C 1
ATOM 1500 O O . SER A 1 180 ? 8.092 7.900 3.184 1.00 89.38 180 SER A O 1
ATOM 1502 N N . ILE A 1 181 ? 8.123 7.492 0.971 1.00 90.19 181 ILE A N 1
ATOM 1503 C CA . ILE A 1 181 ? 7.031 8.402 0.621 1.00 90.19 181 ILE A CA 1
ATOM 1504 C C . ILE A 1 181 ? 5.744 7.615 0.354 1.00 90.19 181 ILE A C 1
ATOM 1506 O O . ILE A 1 181 ? 4.661 8.035 0.745 1.00 90.19 181 ILE A O 1
ATOM 1510 N N . ASN A 1 182 ? 5.842 6.442 -0.274 1.00 92.12 182 ASN A N 1
ATOM 1511 C CA . ASN A 1 182 ? 4.680 5.607 -0.577 1.00 92.12 182 ASN A CA 1
ATOM 1512 C C . ASN A 1 182 ? 4.281 4.758 0.626 1.00 92.12 182 ASN A C 1
ATOM 1514 O O . ASN A 1 182 ? 5.134 4.105 1.227 1.00 92.12 182 ASN A O 1
ATOM 1518 N N . CYS A 1 183 ? 2.991 4.787 0.960 1.00 95.00 183 CYS A N 1
ATOM 1519 C CA . CYS A 1 183 ? 2.447 4.172 2.159 1.00 95.00 183 CYS A CA 1
ATOM 1520 C C . CYS A 1 183 ? 1.070 3.574 1.871 1.00 95.00 183 CYS A C 1
ATOM 1522 O O . CYS A 1 183 ? 0.126 4.292 1.551 1.00 95.00 183 CYS A O 1
ATOM 1524 N N . GLN A 1 184 ? 0.950 2.264 2.053 1.00 97.50 184 GLN A N 1
ATOM 1525 C CA . GLN A 1 184 ? -0.304 1.521 1.912 1.00 97.50 184 GLN A CA 1
ATOM 1526 C C . GLN A 1 184 ? -1.371 1.948 2.934 1.00 97.50 184 GLN A C 1
ATOM 1528 O O . GLN A 1 184 ? -2.552 1.978 2.600 1.00 97.50 184 GLN A O 1
ATOM 1533 N N . ALA A 1 185 ? -0.980 2.340 4.154 1.00 98.25 185 ALA A N 1
ATOM 1534 C CA . ALA A 1 185 ? -1.921 2.853 5.153 1.00 98.25 185 ALA A CA 1
ATOM 1535 C C . ALA A 1 185 ? -2.538 4.202 4.742 1.00 98.25 185 ALA A C 1
ATOM 1537 O O . ALA A 1 185 ? -3.730 4.421 4.949 1.00 98.25 185 ALA A O 1
ATOM 1538 N N . ARG A 1 186 ? -1.764 5.076 4.081 1.00 98.25 186 ARG A N 1
ATOM 1539 C CA . ARG A 1 186 ? -2.301 6.316 3.503 1.00 98.25 186 ARG A CA 1
ATOM 1540 C C . ARG A 1 186 ? -3.311 6.009 2.403 1.00 98.25 186 ARG A C 1
ATOM 1542 O O . ARG A 1 186 ? -4.425 6.521 2.440 1.00 98.25 186 ARG A O 1
ATOM 1549 N N . SER A 1 187 ? -2.945 5.156 1.445 1.00 98.50 187 SER A N 1
ATOM 1550 C CA . SER A 1 187 ? -3.836 4.799 0.337 1.00 98.50 187 SER A CA 1
ATOM 1551 C C . SER A 1 187 ? -5.124 4.117 0.833 1.00 98.50 187 SER A C 1
ATOM 1553 O O . SER A 1 187 ? -6.192 4.351 0.273 1.00 98.50 187 SER A O 1
ATOM 1555 N N . ALA A 1 188 ? -5.053 3.341 1.921 1.00 98.62 188 ALA A N 1
ATOM 1556 C CA . ALA A 1 188 ? -6.218 2.789 2.618 1.00 98.62 188 ALA A CA 1
ATOM 1557 C C . ALA A 1 188 ? -7.129 3.877 3.214 1.00 98.62 188 ALA A C 1
ATOM 1559 O O . ALA A 1 188 ? -8.341 3.837 2.998 1.00 98.62 188 ALA A O 1
ATOM 1560 N N . ALA A 1 189 ? -6.563 4.872 3.907 1.00 98.56 189 ALA A N 1
ATOM 1561 C CA . ALA A 1 189 ? -7.330 5.994 4.449 1.00 98.56 189 ALA A CA 1
ATOM 1562 C C . ALA A 1 189 ? -8.033 6.793 3.339 1.00 98.56 189 ALA A C 1
ATOM 1564 O O . ALA A 1 189 ? -9.220 7.094 3.459 1.00 98.56 189 ALA A O 1
ATOM 1565 N N . ILE A 1 190 ? -7.325 7.067 2.236 1.00 98.38 190 ILE A N 1
ATOM 1566 C CA . ILE A 1 190 ? -7.887 7.732 1.052 1.00 98.38 190 ILE A CA 1
ATOM 1567 C C . ILE A 1 190 ? -9.044 6.907 0.473 1.00 98.38 190 ILE A C 1
ATOM 1569 O O . ILE A 1 190 ? -10.117 7.456 0.234 1.00 98.38 190 ILE A O 1
ATOM 1573 N N . PHE A 1 191 ? -8.859 5.594 0.288 1.00 98.44 191 PHE A N 1
ATOM 1574 C CA . PHE A 1 191 ? -9.897 4.704 -0.240 1.00 98.44 191 PHE A CA 1
ATOM 1575 C C . PHE A 1 191 ? -11.182 4.748 0.597 1.00 98.44 191 PHE A C 1
ATOM 1577 O O . PHE A 1 191 ? -12.274 4.884 0.042 1.00 98.44 191 PHE A O 1
ATOM 1584 N N . VAL A 1 192 ? -11.064 4.656 1.926 1.00 98.50 192 VAL A N 1
ATOM 1585 C CA . VAL A 1 192 ? -12.226 4.702 2.826 1.00 98.50 192 VAL 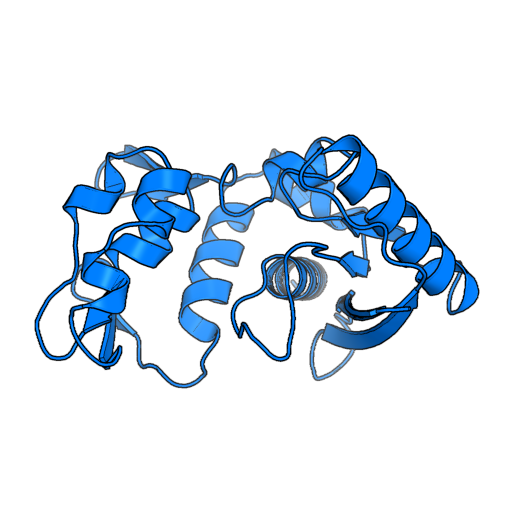A CA 1
ATOM 1586 C C . VAL A 1 192 ? -12.937 6.045 2.749 1.00 98.50 192 VAL A C 1
ATOM 1588 O O . VAL A 1 192 ? -14.167 6.075 2.724 1.00 98.50 192 VAL A O 1
ATOM 1591 N N . SER A 1 193 ? -12.196 7.148 2.676 1.00 98.25 193 SER A N 1
ATOM 1592 C CA . SER A 1 193 ? -12.807 8.469 2.551 1.00 98.25 193 SER A CA 1
ATOM 1593 C C . SER A 1 193 ? -13.536 8.657 1.227 1.00 98.25 193 SER A C 1
ATOM 1595 O O . SER A 1 193 ? -14.683 9.092 1.237 1.00 98.25 193 SER A O 1
ATOM 1597 N N . LEU A 1 194 ? -12.917 8.275 0.105 1.00 96.94 194 LEU A N 1
ATOM 1598 C CA . LEU A 1 194 ? -13.556 8.333 -1.214 1.00 96.94 194 LEU A CA 1
ATOM 1599 C C . LEU A 1 194 ? -14.824 7.472 -1.254 1.00 96.94 194 LEU A C 1
ATOM 1601 O O . LEU A 1 194 ? -15.872 7.944 -1.673 1.00 96.94 194 LEU A O 1
ATOM 1605 N N . SER A 1 195 ? -14.763 6.248 -0.725 1.00 96.38 195 SER A N 1
ATOM 1606 C CA . SER A 1 195 ? -15.911 5.330 -0.710 1.00 96.38 195 SER A CA 1
ATOM 1607 C C . SER A 1 195 ? -17.093 5.845 0.119 1.00 96.38 195 SER A C 1
ATOM 1609 O O . SER A 1 195 ? -18.236 5.487 -0.148 1.00 96.38 195 SER A O 1
ATOM 1611 N N . LYS A 1 196 ? -16.830 6.655 1.152 1.00 95.25 196 LYS A N 1
ATOM 1612 C CA . LYS A 1 196 ? -17.869 7.260 2.001 1.00 95.25 196 LYS A CA 1
ATOM 1613 C C . LYS A 1 196 ? -18.431 8.562 1.425 1.00 95.25 196 LYS A C 1
ATOM 1615 O O . LYS A 1 196 ? -19.504 8.976 1.854 1.00 95.25 196 LYS A O 1
ATOM 1620 N N . LEU A 1 197 ? -17.717 9.198 0.497 1.00 91.25 197 LEU A N 1
ATOM 1621 C CA . LEU A 1 197 ? -18.160 10.413 -0.188 1.00 91.25 197 LEU A CA 1
ATOM 1622 C C . LEU A 1 197 ? -19.175 10.134 -1.307 1.00 91.25 197 LEU A C 1
ATOM 1624 O O . LEU A 1 197 ? -20.038 10.980 -1.535 1.00 91.25 197 LEU A O 1
ATOM 1628 N N . GLY A 1 198 ? -19.109 8.956 -1.937 1.00 78.12 198 GLY A N 1
ATOM 1629 C CA . GLY A 1 198 ? -19.959 8.572 -3.070 1.00 78.12 198 GLY A CA 1
ATOM 1630 C C . GLY A 1 198 ? -19.210 8.665 -4.385 1.00 78.12 198 GLY A C 1
ATOM 1631 O O . GLY A 1 198 ? -19.241 9.754 -4.997 1.00 78.12 198 GLY A O 1
#